Protein AF-A0ABC8IR74-F1 (afdb_monomer_lite)

Radius of gyration: 26.04 Å; chains: 1; bounding box: 62×30×76 Å

Organism: Eruca vesicaria subsp. sativa (NCBI:txid29727)

Secondary structure (DSSP, 8-state):
-PPPSS--------TT-S--PPPP------S-S-------GGGTT----------BTTBSS-TTSHHHHHHHHHHHHHHHHHHHHHHHHHTTTTTT-HHHHHHHHHHHHHHHHHHHHHHHHHHHHHHHS----SHHHHHHHHHHHHHHHHHHHH--HHHHHHHHTT-TTTHHHHHHHHHHHHHHHHHHHHHHHHHHHHHHHHHHHHHH-

Sequence (209 aa):
MDLAWPIKIKTFFVGNETEAKMSPKTFVLNNAGVYFIFCDPELSHTIIRGTTVWKNPHGYLPAKLPPLRVLYGFMSLGYYLLGLVWFRLVRKDIKATTKIHWNLRLVLILSVCEMTGYFFEYAILNSTGRRPMKLTWWDVRCTFINSIGSLLRSLDFSSLARNLDKLQIKMNMAKHQLYAMYVLSIVWIGFECDLLFGVLLAEAFEKAS

InterPro domains:
  IPR009637 Transmembrane protein GPR107/GPR108-like [PTHR21229] (34-140)
  IPR053937 GOST, seven transmembrane domain [PF06814] (67-140)

Structure (mmCIF, N/CA/C/O backbone):
data_AF-A0ABC8IR74-F1
#
_entry.id   AF-A0ABC8IR74-F1
#
loop_
_atom_site.group_PDB
_atom_site.id
_atom_site.type_symbol
_atom_site.label_atom_id
_atom_site.label_alt_id
_atom_site.label_comp_id
_atom_site.label_asym_id
_atom_site.label_entity_id
_atom_site.label_seq_id
_atom_site.pdbx_PDB_ins_code
_atom_site.Cartn_x
_atom_site.Cartn_y
_atom_site.Cartn_z
_atom_site.occupancy
_atom_site.B_iso_or_equiv
_atom_site.auth_seq_id
_atom_site.auth_comp_id
_atom_site.auth_asym_id
_atom_site.auth_atom_id
_atom_site.pdbx_PDB_model_num
ATOM 1 N N . MET A 1 1 ? 7.693 -18.132 -32.067 1.00 43.28 1 MET A N 1
ATOM 2 C CA . MET A 1 1 ? 9.085 -17.843 -32.466 1.00 43.28 1 MET A CA 1
ATOM 3 C C . MET A 1 1 ? 9.848 -17.549 -31.196 1.00 43.28 1 MET A C 1
ATOM 5 O O . MET A 1 1 ? 9.555 -16.547 -30.554 1.00 43.28 1 MET A O 1
ATOM 9 N N . ASP A 1 2 ? 10.735 -18.452 -30.798 1.00 59.06 2 ASP A N 1
ATOM 10 C CA . ASP A 1 2 ? 11.521 -18.301 -29.576 1.00 59.06 2 ASP A CA 1
ATOM 11 C C . ASP A 1 2 ? 12.599 -17.233 -29.788 1.00 59.06 2 ASP A C 1
ATOM 13 O O . ASP A 1 2 ? 13.384 -17.310 -30.735 1.00 59.06 2 ASP A O 1
ATOM 17 N N . LEU A 1 3 ? 12.609 -16.195 -28.944 1.00 73.62 3 LEU A N 1
ATOM 18 C CA . LEU A 1 3 ? 13.686 -15.205 -28.951 1.00 73.62 3 LEU A CA 1
ATOM 19 C C . LEU A 1 3 ? 14.984 -15.878 -28.493 1.00 73.62 3 LEU A C 1
ATOM 21 O O . LEU A 1 3 ? 15.026 -16.489 -27.425 1.00 73.62 3 LEU A O 1
ATOM 25 N N . ALA A 1 4 ? 16.053 -15.726 -29.276 1.00 81.12 4 ALA A N 1
ATOM 26 C CA . ALA A 1 4 ? 17.383 -16.167 -28.879 1.00 81.12 4 ALA A CA 1
ATOM 27 C C . ALA A 1 4 ? 17.884 -15.315 -27.699 1.00 81.12 4 ALA A C 1
ATOM 29 O O . ALA A 1 4 ? 18.019 -14.093 -27.808 1.00 81.12 4 ALA A O 1
ATOM 30 N N . TRP A 1 5 ? 18.136 -15.967 -26.565 1.00 83.12 5 TRP A N 1
ATOM 31 C CA . TRP A 1 5 ? 18.653 -15.342 -25.348 1.00 83.12 5 TRP A CA 1
ATOM 32 C C . TRP A 1 5 ? 20.193 -15.266 -25.367 1.00 83.12 5 TRP A C 1
ATOM 34 O O . TRP A 1 5 ? 20.828 -16.186 -25.883 1.00 83.12 5 TRP A O 1
ATOM 44 N N . PRO A 1 6 ? 20.824 -14.228 -24.777 1.00 88.62 6 PRO A N 1
ATOM 45 C CA . PRO A 1 6 ? 20.221 -13.011 -24.234 1.00 88.62 6 PRO A CA 1
ATOM 46 C C . PRO A 1 6 ? 19.731 -12.069 -25.343 1.00 88.62 6 PRO A C 1
ATOM 48 O O . PRO A 1 6 ? 20.353 -11.944 -26.398 1.00 88.62 6 PRO A O 1
ATOM 51 N N . ILE A 1 7 ? 18.634 -11.361 -25.077 1.00 86.94 7 ILE A N 1
ATOM 52 C CA . ILE A 1 7 ? 18.071 -10.388 -26.016 1.00 86.94 7 ILE A CA 1
ATOM 53 C C . ILE A 1 7 ? 18.999 -9.171 -26.068 1.00 86.94 7 ILE A C 1
ATOM 55 O O . ILE A 1 7 ? 19.102 -8.415 -25.104 1.00 86.94 7 ILE A O 1
ATOM 59 N N . LYS A 1 8 ? 19.677 -8.974 -27.203 1.00 87.00 8 LYS A N 1
ATOM 60 C CA . LYS A 1 8 ? 20.609 -7.856 -27.398 1.00 87.00 8 LYS A CA 1
ATOM 61 C C . LYS A 1 8 ? 19.919 -6.696 -28.100 1.00 87.00 8 LYS A C 1
ATOM 63 O O . LYS A 1 8 ? 19.506 -6.803 -29.256 1.00 87.00 8 LYS A O 1
ATOM 68 N N . ILE A 1 9 ? 19.851 -5.561 -27.418 1.00 87.06 9 ILE A N 1
ATOM 69 C CA . ILE A 1 9 ? 19.375 -4.306 -27.990 1.00 87.06 9 ILE A CA 1
ATOM 70 C C . ILE A 1 9 ? 20.598 -3.517 -28.448 1.00 87.06 9 ILE A C 1
ATOM 72 O O . ILE A 1 9 ? 21.352 -3.005 -27.632 1.00 87.06 9 ILE A O 1
ATOM 76 N N . LYS A 1 10 ? 20.801 -3.439 -29.765 1.00 86.25 10 LYS A N 1
ATOM 77 C CA . LYS A 1 10 ? 21.904 -2.679 -30.360 1.00 86.25 10 LYS A CA 1
ATOM 78 C C . LYS A 1 10 ? 21.420 -1.305 -30.813 1.00 86.25 10 LYS A C 1
ATOM 80 O O . LYS A 1 10 ? 20.363 -1.205 -31.442 1.00 86.25 10 LYS A O 1
ATOM 85 N N . THR A 1 11 ? 22.216 -0.287 -30.514 1.00 86.06 11 THR A N 1
ATOM 86 C CA . THR A 1 11 ? 22.117 1.069 -31.055 1.00 86.06 11 THR A CA 1
ATOM 87 C C . THR A 1 11 ? 23.509 1.477 -31.521 1.00 86.06 11 THR A C 1
ATOM 89 O O . THR A 1 11 ? 24.496 1.073 -30.910 1.00 86.06 11 THR A O 1
ATOM 92 N N . PHE A 1 12 ? 23.591 2.221 -32.616 1.00 84.69 12 PHE A N 1
ATOM 93 C CA . PHE A 1 12 ? 24.859 2.631 -33.211 1.00 84.69 12 PHE A CA 1
ATOM 94 C C . PHE A 1 12 ? 24.903 4.152 -33.291 1.00 84.69 12 PHE A C 1
ATOM 96 O O . PHE A 1 12 ? 23.887 4.784 -33.582 1.00 84.69 12 PHE A O 1
ATOM 103 N N . PHE A 1 13 ? 26.076 4.720 -33.034 1.00 84.94 13 PHE A N 1
ATOM 104 C CA . PHE A 1 13 ? 26.347 6.130 -33.285 1.00 84.94 13 PHE A CA 1
ATOM 105 C C . PHE A 1 13 ? 26.553 6.336 -34.786 1.00 84.94 13 PHE A C 1
ATOM 107 O O . PHE A 1 13 ? 27.158 5.496 -35.457 1.00 84.94 13 PHE A O 1
ATOM 114 N N . VAL A 1 14 ? 26.010 7.425 -35.324 1.00 85.12 14 VAL A N 1
ATOM 115 C CA . VAL A 1 14 ? 26.102 7.736 -36.752 1.00 85.12 14 VAL A CA 1
ATOM 116 C C . VAL A 1 14 ? 27.234 8.740 -36.958 1.00 85.12 14 VAL A C 1
ATOM 118 O O . VAL A 1 14 ? 27.155 9.882 -36.517 1.00 85.12 14 VAL A O 1
ATOM 121 N N . GLY A 1 15 ? 28.309 8.318 -37.628 1.00 83.94 15 GLY A N 1
ATOM 122 C CA . GLY A 1 15 ? 29.453 9.185 -37.928 1.00 83.94 15 GLY A CA 1
ATOM 123 C C . GLY A 1 15 ? 30.134 9.732 -36.668 1.00 83.94 15 GLY A C 1
ATOM 124 O O . GLY A 1 15 ? 30.569 8.958 -35.820 1.00 83.94 15 GLY A O 1
ATOM 125 N N . ASN A 1 16 ? 30.215 11.063 -36.561 1.00 83.56 16 ASN A N 1
ATOM 126 C CA . ASN A 1 16 ? 30.808 11.780 -35.423 1.00 83.56 16 ASN A CA 1
ATOM 127 C C . ASN A 1 16 ? 29.759 12.288 -34.413 1.00 83.56 16 ASN A C 1
ATOM 129 O O . ASN A 1 16 ? 30.073 13.133 -33.575 1.00 83.56 16 ASN A O 1
ATOM 133 N N . GLU A 1 17 ? 28.507 11.833 -34.501 1.00 83.81 17 GLU A N 1
ATOM 134 C CA . GLU A 1 17 ? 27.476 12.235 -33.545 1.00 83.81 17 GLU A CA 1
ATOM 135 C C . GLU A 1 17 ? 27.740 11.621 -32.164 1.00 83.81 17 GLU A C 1
ATOM 137 O O . GLU A 1 17 ? 27.956 10.417 -32.018 1.00 83.81 17 GLU A O 1
ATOM 142 N N . THR A 1 18 ? 27.693 12.462 -31.132 1.00 82.44 18 THR A N 1
ATOM 143 C CA . THR A 1 18 ? 27.865 12.064 -29.726 1.00 82.44 18 THR A CA 1
ATOM 144 C C . THR A 1 18 ? 26.578 11.529 -29.096 1.00 82.44 18 THR A C 1
ATOM 146 O O . THR A 1 18 ? 26.600 11.020 -27.976 1.00 82.44 18 THR A O 1
ATOM 149 N N . GLU A 1 19 ? 25.453 11.622 -29.807 1.00 85.38 19 GLU A N 1
ATOM 150 C CA . GLU A 1 19 ? 24.140 11.172 -29.358 1.00 85.38 19 GLU A CA 1
ATOM 151 C C . GLU A 1 19 ? 23.564 10.148 -30.338 1.00 85.38 19 GLU A C 1
ATOM 153 O O . GLU A 1 19 ? 23.570 10.356 -31.547 1.00 85.38 19 GLU A O 1
ATOM 158 N N . ALA A 1 20 ? 23.013 9.051 -29.816 1.00 86.31 20 ALA A N 1
ATOM 159 C CA . ALA A 1 20 ? 22.292 8.058 -30.606 1.00 86.31 20 ALA A CA 1
ATOM 160 C C . ALA A 1 20 ? 20.879 7.881 -30.043 1.00 86.31 20 ALA A C 1
ATOM 162 O O . ALA A 1 20 ? 20.692 7.638 -28.849 1.00 86.31 20 ALA A O 1
ATOM 163 N N . LYS A 1 21 ? 19.864 7.987 -30.907 1.00 85.12 21 LYS A N 1
ATOM 164 C CA . LYS A 1 21 ? 18.461 7.799 -30.518 1.00 85.12 21 LYS A CA 1
ATOM 165 C C . LYS A 1 21 ? 18.034 6.359 -30.761 1.00 85.12 21 LYS A C 1
ATOM 167 O O . LYS A 1 21 ? 18.071 5.866 -31.884 1.00 85.12 21 LYS A O 1
ATOM 172 N N . MET A 1 22 ? 17.564 5.704 -29.706 1.00 86.75 22 MET A N 1
ATOM 173 C CA . MET A 1 22 ? 16.999 4.363 -29.785 1.00 86.75 22 MET A CA 1
ATOM 174 C C . MET A 1 22 ? 15.480 4.434 -29.990 1.00 86.75 22 MET A C 1
ATOM 176 O O . MET A 1 22 ? 14.778 5.126 -29.253 1.00 86.75 22 MET A O 1
ATOM 180 N N . SER A 1 23 ? 14.956 3.683 -30.962 1.00 84.62 23 SER A N 1
ATOM 181 C CA . SER A 1 23 ? 13.509 3.523 -31.125 1.00 84.62 23 SER A CA 1
ATOM 182 C C . SER A 1 23 ? 12.915 2.635 -30.019 1.00 84.62 23 SER A C 1
ATOM 184 O O . SER A 1 23 ? 13.558 1.663 -29.603 1.00 84.62 23 SER A O 1
ATOM 186 N N . PRO A 1 24 ? 11.691 2.924 -29.532 1.00 86.12 24 PRO A N 1
ATOM 187 C CA . PRO A 1 24 ? 11.032 2.084 -28.537 1.00 86.12 24 PRO A CA 1
ATOM 188 C C . PRO A 1 24 ? 10.872 0.654 -29.060 1.00 86.12 24 PRO A C 1
ATOM 190 O O . PRO A 1 24 ? 10.277 0.436 -30.116 1.00 86.12 24 PRO A O 1
ATOM 193 N N . LYS A 1 25 ? 11.398 -0.327 -28.321 1.00 86.69 25 LYS A N 1
ATOM 194 C CA . LYS A 1 25 ? 11.230 -1.755 -28.616 1.00 86.69 25 LYS A CA 1
ATOM 195 C C . LYS A 1 25 ? 10.459 -2.421 -27.489 1.00 86.69 25 LYS A C 1
ATOM 197 O O . LYS A 1 25 ? 10.748 -2.193 -26.316 1.00 86.69 25 LYS A O 1
ATOM 202 N N . THR A 1 26 ? 9.498 -3.259 -27.853 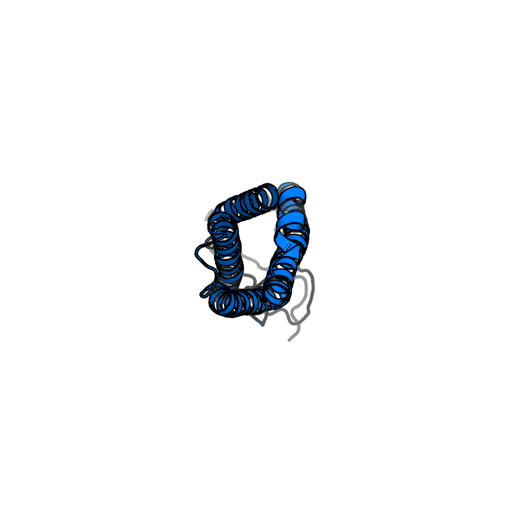1.00 86.75 26 THR A N 1
ATOM 203 C CA . THR A 1 26 ? 8.693 -4.033 -26.908 1.00 86.75 26 THR A CA 1
ATOM 204 C C . THR A 1 26 ? 8.981 -5.510 -27.106 1.00 86.75 26 THR A C 1
ATOM 206 O O . THR A 1 26 ? 8.946 -6.009 -28.228 1.00 86.75 26 THR A O 1
ATOM 209 N N . PHE A 1 27 ? 9.254 -6.204 -26.005 1.00 86.19 27 PHE A N 1
ATOM 210 C CA . PHE A 1 27 ? 9.493 -7.641 -25.985 1.00 86.19 27 PHE A CA 1
ATOM 211 C C . PHE A 1 27 ? 8.456 -8.292 -25.077 1.00 86.19 27 PHE A C 1
ATOM 213 O O . PHE A 1 27 ? 8.235 -7.829 -23.958 1.00 86.19 27 PHE A O 1
ATOM 220 N N . VAL A 1 28 ? 7.813 -9.352 -25.562 1.00 86.38 28 VAL A N 1
ATOM 221 C CA . VAL A 1 28 ? 6.891 -10.161 -24.760 1.00 86.38 28 VAL A CA 1
ATOM 222 C C . VAL A 1 28 ? 7.662 -11.371 -24.259 1.00 86.38 28 VAL A C 1
ATOM 224 O O . VAL A 1 28 ? 8.214 -12.138 -25.047 1.00 86.38 28 VAL A O 1
ATOM 227 N N . LEU A 1 29 ? 7.734 -11.505 -22.940 1.00 86.06 29 LEU A N 1
ATOM 228 C CA . LEU A 1 29 ? 8.388 -12.623 -22.274 1.00 86.06 29 LEU A CA 1
ATOM 229 C C . LEU A 1 29 ? 7.332 -13.684 -21.970 1.00 86.06 29 LEU A C 1
ATOM 231 O O . LEU A 1 29 ? 6.392 -13.423 -21.224 1.00 86.06 29 LEU A O 1
ATOM 235 N N . ASN A 1 30 ? 7.482 -14.868 -22.563 1.00 84.25 30 ASN A N 1
ATOM 236 C CA . ASN A 1 30 ? 6.521 -15.963 -22.388 1.00 84.25 30 ASN A CA 1
ATOM 237 C C . ASN A 1 30 ? 6.760 -16.766 -21.103 1.00 84.25 30 ASN A C 1
ATOM 239 O O . ASN A 1 30 ? 5.847 -17.421 -20.610 1.00 84.25 30 ASN A O 1
ATOM 243 N N . ASN A 1 31 ? 7.978 -16.711 -20.560 1.00 84.19 31 ASN A N 1
ATOM 244 C CA . ASN A 1 31 ? 8.359 -17.469 -19.375 1.00 84.19 31 ASN A CA 1
ATOM 245 C C . ASN A 1 31 ? 8.285 -16.575 -18.131 1.00 84.19 31 ASN A C 1
ATOM 247 O O . ASN A 1 31 ? 8.631 -15.397 -18.175 1.00 84.19 31 ASN A O 1
ATOM 251 N N . ALA A 1 32 ? 7.832 -17.138 -17.012 1.00 82.38 32 ALA A N 1
ATOM 252 C CA . ALA A 1 32 ? 7.892 -16.464 -15.721 1.00 82.38 32 ALA A CA 1
ATOM 253 C C . ALA A 1 32 ? 9.301 -16.619 -15.132 1.00 82.38 32 ALA A C 1
ATOM 255 O O . ALA A 1 32 ? 9.848 -17.720 -15.109 1.00 82.38 32 ALA A O 1
ATOM 256 N N . GLY A 1 33 ? 9.888 -15.529 -14.643 1.00 83.25 33 GLY A N 1
ATOM 257 C CA . GLY A 1 33 ? 11.231 -15.560 -14.080 1.00 83.25 33 GLY A CA 1
ATOM 258 C C . GLY A 1 33 ? 11.718 -14.196 -13.617 1.00 83.25 33 GLY A C 1
ATOM 259 O O . GLY A 1 33 ? 11.028 -13.184 -13.752 1.00 83.25 33 GLY A O 1
ATOM 260 N N . VAL A 1 34 ? 12.924 -14.191 -13.056 1.00 82.44 34 VAL A N 1
ATOM 261 C CA . VAL A 1 34 ? 13.659 -12.966 -12.743 1.00 82.44 34 VAL A CA 1
ATOM 262 C C . VAL A 1 34 ? 14.525 -12.627 -13.947 1.00 82.44 34 VAL A C 1
ATOM 264 O O . VAL A 1 34 ? 15.297 -13.462 -14.416 1.00 82.44 34 VAL A O 1
ATOM 267 N N . TYR A 1 35 ? 14.385 -11.404 -14.446 1.00 84.69 35 TYR A N 1
ATOM 268 C CA . TYR A 1 35 ? 15.123 -10.912 -15.600 1.00 84.69 35 TYR A CA 1
ATOM 269 C C . TYR A 1 35 ? 16.022 -9.765 -15.173 1.00 84.69 35 TYR A C 1
ATOM 271 O O . TYR A 1 35 ? 15.571 -8.830 -14.514 1.00 84.69 35 TYR A O 1
ATOM 279 N N . PHE A 1 36 ? 17.285 -9.836 -15.577 1.00 85.12 36 PHE A N 1
ATOM 280 C CA . PHE A 1 36 ? 18.269 -8.796 -15.325 1.00 85.12 36 PHE A CA 1
ATOM 281 C C . PHE A 1 36 ? 18.557 -8.045 -16.621 1.00 85.12 36 PHE A C 1
ATOM 283 O O . PHE A 1 36 ? 18.713 -8.659 -17.678 1.00 85.12 36 PHE A O 1
ATOM 290 N N . ILE A 1 37 ? 18.635 -6.718 -16.530 1.00 85.12 37 ILE A N 1
ATOM 291 C CA . ILE A 1 37 ? 19.195 -5.879 -17.588 1.00 85.12 37 ILE A CA 1
ATOM 292 C C . ILE A 1 37 ? 20.603 -5.497 -17.169 1.00 85.12 37 ILE A C 1
ATOM 294 O O . ILE A 1 37 ? 20.810 -5.000 -16.066 1.00 85.12 37 ILE A O 1
ATOM 298 N N . PHE A 1 38 ? 21.548 -5.706 -18.073 1.00 86.06 38 PHE A N 1
ATOM 299 C CA . PHE A 1 38 ? 22.919 -5.252 -17.932 1.00 86.06 38 PHE A CA 1
ATOM 300 C C . PHE A 1 38 ? 23.293 -4.427 -19.162 1.00 86.06 38 PHE A C 1
ATOM 302 O O . PHE A 1 38 ? 22.913 -4.759 -20.288 1.00 86.06 38 PHE A O 1
ATOM 309 N N . CYS A 1 39 ? 24.009 -3.333 -18.928 1.00 84.69 39 CYS A N 1
ATOM 310 C CA . CYS A 1 39 ? 24.629 -2.546 -19.986 1.00 84.69 39 CYS A CA 1
ATOM 311 C C . CYS A 1 39 ? 26.009 -3.122 -20.304 1.00 84.69 39 CYS A C 1
ATOM 313 O O . CYS A 1 39 ? 26.626 -3.778 -19.464 1.00 84.69 39 CYS A O 1
ATOM 315 N N . ASP A 1 40 ? 26.483 -2.880 -21.521 1.00 87.00 40 ASP A N 1
ATOM 316 C CA . ASP A 1 40 ? 27.818 -3.299 -21.934 1.00 87.00 40 ASP A CA 1
ATOM 317 C C . ASP A 1 40 ? 28.886 -2.577 -21.083 1.00 87.00 40 ASP A C 1
ATOM 319 O O . ASP A 1 40 ? 28.872 -1.340 -21.035 1.00 87.00 40 ASP A O 1
ATOM 323 N N . PRO A 1 41 ? 29.785 -3.301 -20.386 1.00 85.31 41 PRO A N 1
ATOM 324 C CA . PRO A 1 41 ? 30.804 -2.687 -19.535 1.00 85.31 41 PRO A CA 1
ATOM 325 C C . PRO A 1 41 ? 31.784 -1.799 -20.314 1.00 85.31 41 PRO A C 1
ATOM 327 O O . PRO A 1 41 ? 32.306 -0.833 -19.750 1.00 85.31 41 PRO A O 1
ATOM 330 N N . GLU A 1 42 ? 32.000 -2.069 -21.605 1.00 84.38 42 GLU A N 1
ATOM 331 C CA . GLU A 1 42 ? 32.865 -1.247 -22.462 1.00 84.38 42 GLU A CA 1
ATOM 332 C C . GLU A 1 42 ? 32.301 0.172 -22.659 1.00 84.38 42 GLU A C 1
ATOM 334 O O . GLU A 1 42 ? 33.043 1.114 -22.927 1.00 84.38 42 GLU A O 1
ATOM 339 N N . LEU A 1 43 ? 30.992 0.351 -22.449 1.00 81.31 43 LEU A N 1
ATOM 340 C CA . LEU A 1 43 ? 30.287 1.628 -22.551 1.00 81.31 43 LEU A CA 1
ATOM 341 C C . LEU A 1 43 ? 30.008 2.273 -21.179 1.00 81.31 43 LEU A C 1
ATOM 343 O O . LEU A 1 43 ? 29.146 3.148 -21.071 1.00 81.31 43 LEU A O 1
ATOM 347 N N . SER A 1 44 ? 30.746 1.893 -20.132 1.00 76.00 44 SER A N 1
ATOM 348 C CA . SER A 1 44 ? 30.562 2.375 -18.747 1.00 76.00 44 SER A CA 1
ATOM 349 C C . SER A 1 44 ? 30.607 3.902 -18.569 1.00 76.00 44 SER A C 1
ATOM 351 O O . SER A 1 44 ? 30.012 4.427 -17.630 1.00 76.00 44 SER A O 1
ATOM 353 N N . HIS A 1 45 ? 31.245 4.633 -19.486 1.00 81.94 45 HIS A N 1
ATOM 354 C CA . HIS A 1 45 ? 31.315 6.100 -19.471 1.00 81.94 45 HIS A CA 1
ATOM 355 C C . HIS A 1 45 ? 30.197 6.800 -20.266 1.00 81.94 45 HIS A C 1
ATOM 357 O O . HIS A 1 45 ? 30.209 8.023 -20.404 1.00 81.94 45 HIS A O 1
ATOM 363 N N . THR A 1 46 ? 29.229 6.054 -20.806 1.00 84.69 46 THR A N 1
ATOM 364 C CA . THR A 1 46 ? 28.129 6.615 -21.604 1.00 84.69 46 THR A CA 1
ATOM 365 C C . THR A 1 46 ? 26.881 6.874 -20.760 1.00 84.69 46 THR A C 1
ATOM 367 O O . THR A 1 46 ? 26.541 6.112 -19.856 1.00 84.69 46 THR A O 1
ATOM 370 N N . ILE A 1 47 ? 26.172 7.971 -21.051 1.00 84.81 47 ILE A N 1
ATOM 371 C CA . ILE A 1 47 ? 24.949 8.349 -20.332 1.00 84.81 47 ILE A CA 1
ATOM 372 C C . ILE A 1 47 ? 23.736 7.881 -21.133 1.00 84.81 47 ILE A C 1
ATOM 374 O O . ILE A 1 47 ? 23.449 8.404 -22.209 1.00 84.81 47 ILE A O 1
ATOM 378 N N . ILE A 1 48 ? 22.974 6.944 -20.574 1.00 85.00 48 ILE A N 1
ATOM 379 C CA . ILE A 1 48 ? 21.716 6.482 -21.164 1.00 85.00 48 ILE A CA 1
ATOM 380 C C . ILE A 1 48 ? 20.564 7.271 -20.538 1.00 85.00 48 ILE A C 1
ATOM 382 O O . ILE A 1 48 ? 20.313 7.179 -19.338 1.00 85.00 48 ILE A O 1
ATOM 386 N N . ARG A 1 49 ? 19.841 8.047 -21.353 1.00 85.75 49 ARG A N 1
ATOM 387 C CA . ARG A 1 49 ? 18.632 8.768 -20.927 1.00 85.75 49 ARG A CA 1
ATOM 388 C C . ARG A 1 49 ? 17.398 8.125 -21.541 1.00 85.75 49 ARG A C 1
ATOM 390 O O . ARG A 1 49 ? 17.258 8.074 -22.759 1.00 85.75 49 ARG A O 1
ATOM 397 N N . GLY A 1 50 ? 16.487 7.658 -20.697 1.00 86.12 50 GLY A N 1
ATOM 398 C CA . GLY A 1 50 ? 15.255 7.022 -21.144 1.00 86.12 50 GLY A CA 1
ATOM 399 C C . GLY A 1 50 ? 14.441 6.458 -19.990 1.00 86.12 50 GLY A C 1
ATOM 400 O O . GLY A 1 50 ? 14.806 6.596 -18.826 1.00 86.12 50 GLY A O 1
ATOM 401 N N . THR A 1 51 ? 13.325 5.819 -20.326 1.00 85.25 51 THR A N 1
ATOM 402 C CA . THR A 1 51 ? 12.488 5.100 -19.361 1.00 85.25 51 THR A CA 1
ATOM 403 C C . THR A 1 51 ? 12.276 3.679 -19.854 1.00 85.25 51 THR A C 1
ATOM 405 O O . THR A 1 51 ? 11.994 3.458 -21.032 1.00 85.25 51 THR A O 1
ATOM 408 N N . THR A 1 52 ? 12.437 2.707 -18.961 1.00 86.00 52 THR A N 1
ATOM 409 C CA . THR A 1 52 ? 12.087 1.311 -19.226 1.00 86.00 52 THR A CA 1
ATOM 410 C C . THR A 1 52 ? 10.763 1.013 -18.542 1.00 86.00 52 THR A C 1
ATOM 412 O O . THR A 1 52 ? 10.530 1.401 -17.397 1.00 86.00 52 THR A O 1
ATOM 415 N N . VAL A 1 53 ? 9.855 0.370 -19.271 1.00 86.50 53 VAL A N 1
ATOM 416 C CA . VAL A 1 53 ? 8.516 0.057 -18.774 1.00 86.50 53 VAL A CA 1
ATOM 417 C C . VAL A 1 53 ? 8.370 -1.448 -18.682 1.00 86.50 53 VAL A C 1
ATOM 419 O O . VAL A 1 53 ? 8.506 -2.158 -19.676 1.00 86.50 53 VAL A O 1
ATOM 422 N N . TRP A 1 54 ? 8.045 -1.914 -17.482 1.00 83.69 54 TRP A N 1
ATOM 423 C CA . TRP A 1 54 ? 7.862 -3.323 -17.172 1.00 83.69 54 TRP A CA 1
ATOM 424 C C . TRP A 1 54 ? 6.415 -3.568 -16.788 1.00 83.69 54 TRP A C 1
ATOM 426 O O . TRP A 1 54 ? 5.859 -2.867 -15.940 1.00 83.69 54 TRP A O 1
ATOM 436 N N . LYS A 1 55 ? 5.790 -4.553 -17.431 1.00 84.38 55 LYS A N 1
ATOM 437 C CA . LYS A 1 55 ? 4.379 -4.860 -17.226 1.00 84.38 55 LYS A CA 1
ATOM 438 C C . LYS A 1 55 ? 4.183 -6.366 -17.158 1.00 84.38 55 LYS A C 1
ATOM 440 O O . LYS A 1 55 ? 4.698 -7.100 -17.994 1.00 84.38 55 LYS A O 1
ATOM 445 N N . ASN A 1 56 ? 3.411 -6.805 -16.172 1.00 85.12 56 ASN A N 1
ATOM 446 C CA . ASN A 1 56 ? 2.933 -8.178 -16.085 1.00 85.12 56 ASN A CA 1
ATOM 447 C C . ASN A 1 56 ? 1.670 -8.327 -16.968 1.00 85.12 56 ASN A C 1
ATOM 449 O O . ASN A 1 56 ? 0.992 -7.321 -17.207 1.00 85.12 56 ASN A O 1
ATOM 453 N N . PRO A 1 57 ? 1.257 -9.531 -17.413 1.00 84.25 57 PRO A N 1
ATOM 454 C CA . PRO A 1 57 ? 0.043 -9.694 -18.225 1.00 84.25 57 PRO A CA 1
ATOM 455 C C . PRO A 1 57 ? -1.207 -9.055 -17.600 1.00 84.25 57 PRO A C 1
ATOM 457 O O . PRO A 1 57 ? -2.072 -8.538 -18.302 1.00 84.25 57 PRO A O 1
ATOM 460 N N . HIS A 1 58 ? -1.269 -9.015 -16.267 1.00 82.00 58 HIS A N 1
ATOM 461 C CA . HIS A 1 58 ? -2.393 -8.473 -15.500 1.00 82.00 58 HIS A CA 1
ATOM 462 C C . HIS A 1 58 ? -2.312 -6.965 -15.193 1.00 82.00 58 HIS A C 1
ATOM 464 O O . HIS A 1 58 ? -3.219 -6.424 -14.555 1.00 82.00 58 HIS A O 1
ATOM 470 N N . GLY A 1 59 ? -1.256 -6.274 -15.634 1.00 87.25 59 GLY A N 1
ATOM 471 C CA . GLY A 1 59 ? -1.086 -4.835 -15.435 1.00 87.25 59 GLY A CA 1
ATOM 472 C C . GLY A 1 59 ? 0.306 -4.432 -14.956 1.00 87.25 59 GLY A C 1
ATOM 473 O O . GLY A 1 59 ? 1.255 -5.213 -14.985 1.00 87.25 59 GLY A O 1
ATOM 474 N N . TYR A 1 60 ? 0.431 -3.177 -14.530 1.00 87.56 60 TYR A N 1
ATOM 475 C CA . TYR A 1 60 ? 1.697 -2.609 -14.050 1.00 87.56 60 TYR A CA 1
ATOM 476 C C . TYR A 1 60 ? 2.054 -3.035 -12.622 1.00 87.56 60 TYR A C 1
ATOM 478 O O . TYR A 1 60 ? 3.116 -2.677 -12.117 1.00 87.56 60 TYR A O 1
ATOM 486 N N . LEU A 1 61 ? 1.168 -3.770 -11.945 1.00 85.94 61 LEU A N 1
ATOM 487 C CA . LEU A 1 61 ? 1.378 -4.155 -10.560 1.00 85.94 61 LEU A CA 1
ATOM 488 C C . LEU A 1 61 ? 2.450 -5.263 -10.449 1.00 85.94 61 LEU A C 1
ATOM 490 O O . LEU A 1 61 ? 2.294 -6.321 -11.067 1.00 85.94 61 LEU A O 1
ATOM 494 N N . PRO A 1 62 ? 3.511 -5.059 -9.643 1.00 82.56 62 PRO A N 1
ATOM 495 C CA . PRO A 1 62 ? 4.514 -6.085 -9.350 1.00 82.56 62 PRO A CA 1
ATOM 496 C C . PRO A 1 62 ? 3.887 -7.372 -8.811 1.00 82.56 62 PRO A C 1
ATOM 498 O O . PRO A 1 62 ? 2.932 -7.297 -8.050 1.00 82.56 62 PRO A O 1
ATOM 501 N N . ALA A 1 63 ? 4.462 -8.540 -9.110 1.00 75.31 63 ALA A N 1
ATOM 502 C CA . ALA A 1 63 ? 3.858 -9.857 -8.847 1.00 75.31 63 ALA A CA 1
ATOM 503 C C . ALA A 1 63 ? 3.352 -10.104 -7.406 1.00 75.31 63 ALA A C 1
ATOM 505 O O . ALA A 1 63 ? 2.424 -10.884 -7.213 1.00 75.31 63 ALA A O 1
ATOM 506 N N . LYS A 1 64 ? 3.915 -9.426 -6.397 1.00 75.50 64 LYS A N 1
ATOM 507 C CA . LYS A 1 64 ? 3.534 -9.572 -4.978 1.00 75.50 64 LYS A CA 1
ATOM 508 C C . LYS A 1 64 ? 2.313 -8.738 -4.556 1.00 75.50 64 LYS A C 1
ATOM 510 O O . LYS A 1 64 ? 1.680 -9.038 -3.553 1.00 75.50 64 LYS A O 1
ATOM 515 N N . LEU A 1 65 ? 1.984 -7.685 -5.300 1.00 81.38 65 LEU A N 1
ATOM 516 C CA . LEU A 1 65 ? 0.984 -6.679 -4.920 1.00 81.38 65 LEU A CA 1
ATOM 517 C C . LEU A 1 65 ? -0.475 -6.957 -5.372 1.00 81.38 65 LEU A C 1
ATOM 519 O O . LEU A 1 65 ? -1.385 -6.448 -4.716 1.00 81.38 65 LEU A O 1
ATOM 523 N N . PRO A 1 66 ? -0.772 -7.756 -6.425 1.00 83.44 66 PRO A N 1
ATOM 524 C CA . PRO A 1 66 ? -2.140 -8.097 -6.817 1.00 83.44 66 PRO A CA 1
ATOM 525 C C . PRO A 1 66 ? -3.037 -8.667 -5.712 1.00 83.44 66 PRO A C 1
ATOM 527 O O . PRO A 1 66 ? -4.145 -8.142 -5.565 1.00 83.44 66 PRO A O 1
ATOM 530 N N . PRO A 1 67 ? -2.618 -9.681 -4.924 1.00 86.38 67 PRO A N 1
ATOM 531 C CA . PRO A 1 67 ? -3.474 -10.207 -3.858 1.00 86.38 67 PRO A CA 1
ATOM 532 C C . PRO A 1 67 ? -3.718 -9.160 -2.765 1.00 86.38 67 PRO A C 1
ATOM 534 O O . PRO A 1 67 ? -4.817 -9.060 -2.223 1.00 86.38 67 PRO A O 1
ATOM 537 N N . LEU A 1 68 ? -2.718 -8.318 -2.504 1.00 85.62 68 LEU A N 1
ATOM 538 C CA . LEU A 1 68 ? -2.770 -7.293 -1.474 1.00 85.62 68 LEU A CA 1
ATOM 539 C C . LEU A 1 68 ? -3.806 -6.200 -1.800 1.00 85.62 68 LEU A C 1
ATOM 541 O O . LEU A 1 68 ? -4.581 -5.805 -0.933 1.00 85.62 68 LEU A O 1
ATOM 545 N N . ARG A 1 69 ? -3.915 -5.776 -3.067 1.00 87.75 69 ARG A N 1
ATOM 546 C CA . ARG A 1 69 ? -4.969 -4.838 -3.509 1.00 87.75 69 ARG A CA 1
ATOM 547 C C . ARG A 1 69 ? -6.374 -5.349 -3.199 1.00 87.75 69 ARG A C 1
ATOM 549 O O . ARG A 1 69 ? -7.225 -4.577 -2.770 1.00 87.75 69 ARG A O 1
ATOM 556 N N . VAL A 1 70 ? -6.622 -6.633 -3.439 1.00 89.62 70 VAL A N 1
ATOM 557 C CA . VAL A 1 70 ? -7.934 -7.243 -3.191 1.00 89.62 70 VAL A CA 1
ATOM 558 C C . VAL A 1 70 ? -8.223 -7.303 -1.688 1.00 89.62 70 VAL A C 1
ATOM 560 O O . VAL A 1 70 ? -9.324 -6.949 -1.268 1.00 89.62 70 VAL A O 1
ATOM 563 N N . LEU A 1 71 ? -7.221 -7.664 -0.881 1.00 89.62 71 LEU A N 1
ATOM 564 C CA . LEU A 1 71 ? -7.318 -7.693 0.579 1.00 89.62 71 LEU A CA 1
ATOM 565 C C . LEU A 1 71 ? -7.718 -6.326 1.163 1.00 89.62 71 LEU A C 1
ATOM 567 O O . LEU A 1 71 ? -8.689 -6.250 1.916 1.00 89.62 71 LEU A O 1
ATOM 571 N N . TYR A 1 72 ? -7.036 -5.247 0.761 1.00 89.12 72 TYR A N 1
ATOM 572 C CA . TYR A 1 72 ? -7.357 -3.884 1.207 1.00 89.12 72 TYR A CA 1
ATOM 573 C C . TYR A 1 72 ? -8.794 -3.470 0.864 1.00 89.12 72 TYR A C 1
ATOM 575 O O . TYR A 1 72 ? -9.477 -2.855 1.685 1.00 89.12 72 TYR A O 1
ATOM 583 N N . GLY A 1 73 ? -9.281 -3.853 -0.320 1.00 91.38 73 GLY A N 1
ATOM 584 C CA . GLY A 1 73 ? -10.665 -3.604 -0.726 1.00 91.38 73 GLY A CA 1
ATOM 585 C C . GLY A 1 73 ? -11.682 -4.298 0.187 1.00 91.38 73 GLY A C 1
ATOM 586 O O . GLY A 1 73 ? -12.610 -3.655 0.682 1.00 91.38 73 GLY A O 1
ATOM 587 N N . PHE A 1 74 ? -11.485 -5.591 0.469 1.00 91.94 74 PHE A N 1
ATOM 588 C CA . PHE A 1 74 ? -12.365 -6.346 1.369 1.00 91.94 74 PHE A CA 1
ATOM 589 C C . PHE A 1 74 ? -12.338 -5.814 2.801 1.00 91.94 74 PHE A C 1
ATOM 591 O O . PHE A 1 74 ? -13.388 -5.670 3.428 1.00 91.94 74 PHE A O 1
ATOM 598 N N . MET A 1 75 ? -11.154 -5.489 3.315 1.00 88.88 75 MET A N 1
ATOM 599 C CA . MET A 1 75 ? -11.012 -4.940 4.657 1.00 88.88 75 MET A CA 1
ATOM 600 C C . MET A 1 75 ? -11.665 -3.565 4.797 1.00 88.88 75 MET A C 1
ATOM 602 O O . MET A 1 75 ? -12.356 -3.334 5.787 1.00 88.88 75 MET A O 1
ATOM 606 N N . SER A 1 76 ? -11.504 -2.672 3.812 1.00 92.88 76 SER A N 1
ATOM 607 C CA . SER A 1 76 ? -12.181 -1.367 3.812 1.00 92.88 76 SER A CA 1
ATOM 608 C C . SER A 1 76 ? -13.700 -1.529 3.924 1.00 92.88 76 SER A C 1
ATOM 610 O O . SER A 1 76 ? -14.336 -0.921 4.791 1.00 92.88 76 SER A O 1
ATOM 612 N N . LEU A 1 77 ? -14.276 -2.429 3.117 1.00 93.19 77 LEU A N 1
ATOM 613 C CA . LEU A 1 77 ? -15.702 -2.742 3.173 1.00 93.19 77 LEU A CA 1
ATOM 614 C C . LEU A 1 77 ? -16.102 -3.320 4.540 1.00 93.19 77 LEU A C 1
ATOM 616 O O . LEU A 1 77 ? -17.117 -2.915 5.107 1.00 93.19 77 LEU A O 1
ATOM 620 N N . GLY A 1 78 ? -15.288 -4.223 5.093 1.00 89.81 78 GLY A N 1
ATOM 621 C CA . GLY A 1 78 ? -15.489 -4.799 6.421 1.00 89.81 78 GLY A CA 1
ATOM 622 C C . GLY A 1 78 ? -15.542 -3.736 7.521 1.00 89.81 78 GLY A C 1
ATOM 623 O O . GLY A 1 78 ? -16.510 -3.694 8.281 1.00 89.81 78 GLY A O 1
ATOM 624 N N . TYR A 1 79 ? -14.560 -2.831 7.571 1.00 88.75 79 TYR A N 1
ATOM 625 C CA . TYR A 1 79 ? -14.545 -1.728 8.537 1.00 88.75 79 TYR A CA 1
ATOM 626 C C . TYR A 1 79 ? -15.720 -0.772 8.335 1.00 88.75 79 TYR A C 1
ATOM 628 O O . TYR A 1 79 ? -16.361 -0.375 9.308 1.00 88.75 79 TYR A O 1
ATOM 636 N N . TYR A 1 80 ? -16.068 -0.447 7.091 1.00 91.38 80 TYR A N 1
ATOM 637 C CA . TYR A 1 80 ? -17.228 0.390 6.800 1.00 91.38 80 TYR A CA 1
ATOM 638 C C . TYR A 1 80 ? -18.531 -0.223 7.348 1.00 91.38 80 TYR A C 1
ATOM 640 O O . TYR A 1 80 ? -19.281 0.445 8.067 1.00 91.38 80 TYR A O 1
ATOM 648 N N . LEU A 1 81 ? -18.776 -1.514 7.091 1.00 91.31 81 LEU A N 1
ATOM 649 C CA . LEU A 1 81 ? -19.951 -2.232 7.601 1.00 91.31 81 LEU A CA 1
ATOM 650 C C . LEU A 1 81 ? -19.949 -2.327 9.132 1.00 91.31 81 LEU A C 1
ATOM 652 O O . LEU A 1 81 ? -20.978 -2.071 9.764 1.00 91.31 81 LEU A O 1
ATOM 656 N N . LEU A 1 82 ? -18.794 -2.626 9.730 1.00 86.81 82 LEU A N 1
ATOM 657 C CA . LEU A 1 82 ? -18.603 -2.654 11.180 1.00 86.81 82 LEU A CA 1
ATOM 658 C C . LEU A 1 82 ? -18.962 -1.300 11.808 1.00 86.81 82 LEU A C 1
ATOM 660 O O . LEU A 1 82 ? -19.684 -1.235 12.804 1.00 86.81 82 LEU A O 1
ATOM 664 N N . GLY A 1 83 ? -18.544 -0.211 11.162 1.00 86.44 83 GLY A N 1
ATOM 665 C CA . GLY A 1 83 ? -18.901 1.153 11.523 1.00 86.44 83 GLY A CA 1
ATOM 666 C C . GLY A 1 83 ? -20.397 1.431 11.496 1.00 86.44 83 GLY A C 1
ATOM 667 O O . GLY A 1 83 ? -20.942 2.009 12.440 1.00 86.44 83 GLY A O 1
ATOM 668 N N . LEU A 1 84 ? -21.081 0.983 10.443 1.00 88.94 84 LEU A N 1
ATOM 669 C CA . LEU A 1 84 ? -22.528 1.131 10.310 1.00 88.94 84 LEU A CA 1
ATOM 670 C C . LEU A 1 84 ? -23.298 0.337 11.374 1.00 88.94 84 LEU A C 1
ATOM 672 O O . LEU A 1 84 ? -24.315 0.817 11.884 1.00 88.94 84 LEU A O 1
ATOM 676 N N . VAL A 1 85 ? -22.849 -0.876 11.704 1.00 84.94 85 VAL A N 1
ATOM 677 C CA . VAL A 1 85 ? -23.440 -1.690 12.777 1.00 84.94 85 VAL A CA 1
ATOM 678 C C . VAL A 1 85 ? -23.223 -1.005 14.123 1.00 84.94 85 VAL A C 1
ATOM 680 O O . VAL A 1 85 ? -24.184 -0.751 14.851 1.00 84.94 85 VAL A O 1
ATOM 683 N N . TRP A 1 86 ? -21.984 -0.614 14.417 1.00 80.75 86 TRP A N 1
ATOM 684 C CA . TRP A 1 86 ? -21.624 0.063 15.657 1.00 80.75 86 TRP A CA 1
ATOM 685 C C . TRP A 1 86 ? -22.412 1.364 15.868 1.00 80.75 86 TRP A C 1
ATOM 687 O O . TRP A 1 86 ? -22.971 1.591 16.945 1.00 80.75 86 TRP A O 1
ATOM 697 N N . PHE A 1 87 ? -22.546 2.193 14.829 1.00 81.69 87 PHE A N 1
ATOM 698 C CA . PHE A 1 87 ? -23.278 3.458 14.912 1.00 81.69 87 PHE A CA 1
ATOM 699 C C . PHE A 1 87 ? -24.767 3.257 15.228 1.00 81.69 87 PHE A C 1
ATOM 701 O O . PHE A 1 87 ? -25.356 4.027 15.992 1.00 81.69 87 PHE A O 1
ATOM 708 N N . ARG A 1 88 ? -25.383 2.194 14.691 1.00 82.38 88 ARG A N 1
ATOM 709 C CA . ARG A 1 88 ? -26.769 1.828 15.023 1.00 82.38 88 ARG A CA 1
ATOM 710 C C . ARG A 1 88 ? -26.913 1.387 16.478 1.00 82.38 88 ARG A C 1
ATOM 712 O O . ARG A 1 88 ? -27.907 1.743 17.108 1.00 82.38 88 ARG A O 1
ATOM 719 N N . LEU A 1 89 ? -25.934 0.653 17.007 1.00 76.75 89 LEU A N 1
ATOM 720 C CA . LEU A 1 89 ? -25.953 0.155 18.384 1.00 76.75 89 LEU A CA 1
ATOM 721 C C . LEU A 1 89 ? -25.766 1.283 19.410 1.00 76.75 89 LEU A C 1
ATOM 723 O O . LEU A 1 89 ? -26.489 1.331 20.400 1.00 76.75 89 LEU A O 1
ATOM 727 N N . VAL A 1 90 ? -24.858 2.226 19.149 1.00 71.62 90 VAL A N 1
ATOM 728 C CA . VAL A 1 90 ? -24.469 3.275 20.113 1.00 71.62 90 VAL A CA 1
ATOM 729 C C . VAL A 1 90 ? -25.390 4.503 20.092 1.00 71.62 90 VAL A C 1
ATOM 731 O O . VAL A 1 90 ? -25.394 5.293 21.036 1.00 71.62 90 VAL A O 1
ATOM 734 N N . ARG A 1 91 ? -26.243 4.660 19.069 1.00 70.06 91 ARG A N 1
ATOM 735 C CA . ARG A 1 91 ? -27.209 5.777 18.966 1.00 70.06 91 ARG A CA 1
ATOM 736 C C . ARG A 1 91 ? -28.092 5.959 20.206 1.00 70.06 91 ARG A C 1
ATOM 738 O O . ARG A 1 91 ? -28.503 7.082 20.480 1.00 70.06 91 ARG A O 1
ATOM 745 N N . LYS A 1 92 ? -28.388 4.879 20.937 1.00 65.38 92 LYS A N 1
ATOM 746 C CA . LYS A 1 92 ? -29.265 4.904 22.119 1.00 65.38 92 LYS A CA 1
ATOM 747 C C . LYS A 1 92 ? -28.550 5.348 23.405 1.00 65.38 92 LYS A C 1
ATOM 749 O O . LYS A 1 92 ? -29.205 5.928 24.262 1.00 65.38 92 LYS A O 1
ATOM 754 N N . ASP A 1 93 ? -27.225 5.195 23.482 1.00 62.41 93 ASP A N 1
ATOM 755 C CA . ASP A 1 93 ? -26.435 5.375 24.715 1.00 62.41 93 ASP A CA 1
ATOM 756 C C . ASP A 1 93 ? -25.412 6.535 24.629 1.00 62.41 93 ASP A C 1
ATOM 758 O O . ASP A 1 93 ? -24.544 6.695 25.485 1.00 62.41 93 ASP A O 1
ATOM 762 N N . ILE A 1 94 ? -25.537 7.403 23.613 1.00 62.12 94 ILE A N 1
ATOM 763 C CA . ILE A 1 94 ? -24.588 8.487 23.275 1.00 62.12 94 ILE A CA 1
ATOM 764 C C . ILE A 1 94 ? -24.284 9.464 24.428 1.00 62.12 94 ILE A C 1
ATOM 766 O O . ILE A 1 94 ? -23.237 10.112 24.416 1.00 62.12 94 ILE A O 1
ATOM 770 N N . LYS A 1 95 ? -25.190 9.593 25.406 1.00 60.28 95 LYS A N 1
ATOM 771 C CA . LYS A 1 95 ? -25.135 10.637 26.442 1.00 60.28 95 LYS A CA 1
ATOM 772 C C . LYS A 1 95 ? -24.210 10.311 27.621 1.00 60.28 95 LYS A C 1
ATOM 774 O O . LYS A 1 95 ? -23.763 11.241 28.280 1.00 60.28 95 LYS A O 1
ATOM 779 N N . ALA A 1 96 ? -23.907 9.038 27.888 1.00 54.91 96 ALA A N 1
ATOM 780 C CA . ALA A 1 96 ? -23.234 8.636 29.130 1.00 54.91 96 ALA A CA 1
ATOM 781 C C . ALA A 1 96 ? -21.714 8.404 29.002 1.00 54.91 96 ALA A C 1
ATOM 783 O O . ALA A 1 96 ? -21.025 8.318 30.015 1.00 54.91 96 ALA A O 1
ATOM 784 N N . THR A 1 97 ? -21.155 8.280 27.789 1.00 60.12 97 THR A N 1
ATOM 785 C CA . THR A 1 97 ? -19.734 7.892 27.616 1.00 60.12 97 THR A CA 1
ATOM 786 C C . THR A 1 97 ? -19.097 8.513 26.363 1.00 60.12 97 THR A C 1
ATOM 788 O O . THR A 1 97 ? -18.552 7.841 25.494 1.00 60.12 97 THR A O 1
ATOM 791 N N . THR A 1 98 ? -19.172 9.836 26.230 1.00 66.69 98 THR A N 1
ATOM 792 C CA . THR A 1 98 ? -18.823 10.566 24.993 1.00 66.69 98 THR A CA 1
ATOM 793 C C . THR A 1 98 ? -17.360 10.432 24.548 1.00 66.69 98 THR A C 1
ATOM 795 O O . THR A 1 98 ? -17.102 10.325 23.348 1.00 66.69 98 THR A O 1
ATOM 798 N N . LYS A 1 99 ? -16.393 10.391 25.477 1.00 72.38 99 LYS A N 1
ATOM 799 C CA . LYS A 1 99 ? -14.958 10.427 25.127 1.00 72.38 99 LYS A CA 1
ATOM 800 C C . LYS A 1 99 ? -14.451 9.144 24.456 1.00 72.38 99 LYS A C 1
ATOM 802 O O . LYS A 1 99 ? -13.761 9.225 23.442 1.00 72.38 99 LYS A O 1
ATOM 807 N N . ILE A 1 100 ? -14.840 7.966 24.951 1.00 73.94 100 ILE A N 1
ATOM 808 C CA . ILE A 1 100 ? -14.433 6.684 24.348 1.00 73.94 100 ILE A CA 1
ATOM 809 C C . ILE A 1 100 ? -15.066 6.481 22.967 1.00 73.94 100 ILE A C 1
ATOM 811 O O . ILE A 1 100 ? -14.412 6.013 22.037 1.00 73.94 100 ILE A O 1
ATOM 815 N N . HIS A 1 101 ? -16.323 6.907 22.799 1.00 76.50 101 HIS A N 1
ATOM 816 C CA . HIS A 1 101 ? -17.014 6.844 21.515 1.00 76.50 101 HIS A CA 1
ATOM 817 C C . HIS A 1 101 ? -16.378 7.766 20.472 1.00 76.50 101 HIS A C 1
ATOM 819 O O . HIS A 1 101 ? -16.370 7.420 19.294 1.00 76.50 101 HIS A O 1
ATOM 825 N N . TRP A 1 102 ? -15.833 8.913 20.885 1.00 79.31 102 TRP A N 1
ATOM 826 C CA . TRP A 1 102 ? -15.106 9.808 19.988 1.00 79.31 102 TRP A CA 1
ATOM 827 C C . TRP A 1 102 ? -13.788 9.196 19.506 1.00 79.31 102 TRP A C 1
ATOM 829 O O . TRP A 1 102 ? -13.556 9.119 18.301 1.00 79.31 102 TRP A O 1
ATOM 839 N N . ASN A 1 103 ? -12.977 8.674 20.434 1.00 80.00 103 ASN A N 1
ATOM 840 C CA . ASN A 1 103 ? -11.722 7.995 20.101 1.00 80.00 103 ASN A CA 1
ATOM 841 C C . ASN A 1 103 ? -11.955 6.807 19.156 1.00 80.00 103 ASN A C 1
ATOM 843 O O . ASN A 1 103 ? -11.251 6.655 18.162 1.00 80.00 103 ASN A O 1
ATOM 847 N N . LEU A 1 104 ? -12.984 5.996 19.416 1.00 79.25 104 LEU A N 1
ATOM 848 C CA . LEU A 1 104 ? -13.296 4.842 18.577 1.00 79.25 104 LEU A CA 1
ATOM 849 C C . LEU A 1 104 ? -13.765 5.234 17.168 1.00 79.25 104 LEU A C 1
ATOM 851 O O . LEU A 1 104 ? -13.387 4.583 16.196 1.00 79.25 104 LEU A O 1
ATOM 855 N N . ARG A 1 105 ? -14.555 6.310 17.038 1.00 82.56 105 ARG A N 1
ATO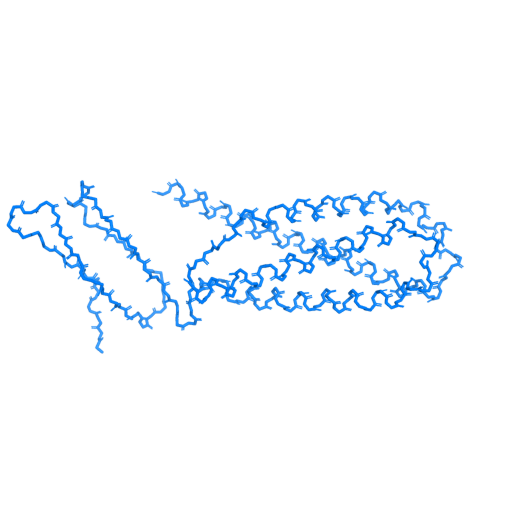M 856 C CA . ARG A 1 105 ? -14.942 6.851 15.723 1.00 82.56 105 ARG A CA 1
ATOM 857 C C . ARG A 1 105 ? -13.724 7.291 14.927 1.00 82.56 105 ARG A C 1
ATOM 859 O O . ARG A 1 105 ? -13.655 6.983 13.745 1.00 82.56 105 ARG A O 1
ATOM 866 N N . LEU A 1 106 ? -12.778 7.976 15.569 1.00 84.75 106 LEU A N 1
ATOM 867 C CA . LEU A 1 106 ? -11.542 8.398 14.914 1.00 84.75 106 LEU A CA 1
ATOM 868 C C . LEU A 1 106 ? -10.732 7.200 14.417 1.00 84.75 106 LEU A C 1
ATOM 870 O O . LEU A 1 106 ? -10.372 7.179 13.246 1.00 84.75 106 LEU A O 1
ATOM 874 N N . VAL A 1 107 ? -10.518 6.182 15.258 1.00 84.88 107 VAL A N 1
ATOM 875 C CA . VAL A 1 107 ? -9.802 4.953 14.864 1.00 84.88 107 VAL A CA 1
ATOM 876 C C . VAL A 1 107 ? -10.472 4.300 13.656 1.00 84.88 107 VAL A C 1
ATOM 878 O O . VAL A 1 107 ? -9.805 4.009 12.671 1.00 84.88 107 VAL A O 1
ATOM 881 N N . LEU A 1 108 ? -11.796 4.145 13.687 1.00 86.25 108 LEU A N 1
ATOM 882 C CA . LEU A 1 108 ? -12.546 3.541 12.591 1.00 86.25 108 LEU A CA 1
ATOM 883 C C . LEU A 1 108 ? -12.455 4.349 11.284 1.00 86.25 108 LEU A C 1
ATOM 885 O O . LEU A 1 108 ? -12.244 3.770 10.220 1.00 86.25 108 LEU A O 1
ATOM 889 N N . ILE A 1 109 ? -12.631 5.673 11.354 1.00 88.75 109 ILE A N 1
ATOM 890 C CA . ILE A 1 109 ? -12.553 6.555 10.180 1.00 88.75 109 ILE A CA 1
ATOM 891 C C . ILE A 1 109 ? -11.150 6.493 9.574 1.00 88.75 109 ILE A C 1
ATOM 893 O O . ILE A 1 109 ? -11.017 6.360 8.359 1.00 88.75 109 ILE A O 1
ATOM 897 N N . LEU A 1 110 ? -10.115 6.542 10.414 1.00 88.19 110 LEU A N 1
ATOM 898 C CA . LEU A 1 110 ? -8.726 6.444 9.979 1.00 88.19 110 LEU A CA 1
ATOM 899 C C . LEU A 1 110 ? -8.428 5.080 9.345 1.00 88.19 110 LEU A C 1
ATOM 901 O O . LEU A 1 110 ? -7.809 5.059 8.287 1.00 88.19 110 LEU A O 1
ATOM 905 N N . SER A 1 111 ? -8.937 3.972 9.900 1.00 87.31 111 SER A N 1
ATOM 906 C CA . SER A 1 111 ? -8.800 2.643 9.284 1.00 87.31 111 SER A CA 1
ATOM 907 C C . SER A 1 111 ? -9.441 2.585 7.900 1.00 87.31 111 SER A C 1
ATOM 909 O O . SER A 1 111 ? -8.803 2.150 6.949 1.00 87.31 111 SER A O 1
ATOM 911 N N . VAL A 1 112 ? -10.690 3.043 7.752 1.00 90.31 112 VAL A N 1
ATOM 912 C CA . VAL A 1 112 ? -11.363 3.044 6.440 1.00 90.31 112 VAL A CA 1
ATOM 913 C C . VAL A 1 112 ? -10.606 3.926 5.445 1.00 90.31 112 VAL A C 1
ATOM 915 O O . VAL A 1 112 ? -10.440 3.528 4.292 1.00 90.31 112 VAL A O 1
ATOM 918 N N . CYS A 1 113 ? -10.123 5.091 5.884 1.00 89.62 113 CYS A N 1
ATOM 919 C CA . CYS A 1 113 ? -9.337 6.004 5.057 1.00 89.62 113 CYS A CA 1
ATOM 920 C C . CYS A 1 113 ? -8.028 5.353 4.580 1.00 89.62 113 CYS A C 1
ATOM 922 O O . CYS A 1 113 ? -7.753 5.360 3.383 1.00 89.62 113 CYS A O 1
ATOM 924 N N . GLU A 1 114 ? -7.278 4.727 5.491 1.00 87.75 114 GLU A N 1
ATOM 925 C CA . GLU A 1 114 ? -6.023 4.025 5.199 1.00 87.75 114 GLU A CA 1
ATOM 926 C C . GLU A 1 114 ? -6.244 2.874 4.198 1.00 87.75 114 GLU A C 1
ATOM 928 O O . GLU A 1 114 ? -5.605 2.845 3.146 1.00 87.75 114 GLU A O 1
ATOM 933 N N . MET A 1 115 ? -7.213 1.977 4.443 1.00 88.38 115 MET A N 1
ATOM 934 C CA . MET A 1 115 ? -7.465 0.832 3.547 1.00 88.38 115 MET A CA 1
ATOM 935 C C . MET A 1 115 ? -7.938 1.254 2.160 1.00 88.38 115 MET A C 1
ATOM 937 O O . MET A 1 115 ? -7.504 0.713 1.143 1.00 88.38 115 MET A O 1
ATOM 941 N N . THR A 1 116 ? -8.859 2.216 2.118 1.00 91.44 116 THR A N 1
ATOM 942 C CA . THR A 1 116 ? -9.386 2.756 0.861 1.00 91.44 116 THR A CA 1
ATOM 943 C C . THR A 1 116 ? -8.278 3.447 0.077 1.00 91.44 116 THR A C 1
ATOM 945 O O . THR A 1 116 ? -8.179 3.303 -1.140 1.00 91.44 116 THR A O 1
ATOM 948 N N . GLY A 1 117 ? -7.405 4.135 0.799 1.00 88.88 117 GLY A N 1
ATOM 949 C CA . GLY A 1 117 ? -6.181 4.713 0.301 1.00 88.88 117 GLY A CA 1
ATOM 950 C C . GLY A 1 117 ? -5.272 3.762 -0.446 1.00 88.88 117 GLY A C 1
ATOM 951 O O . GLY A 1 117 ? -5.010 3.954 -1.635 1.00 88.88 117 GLY A 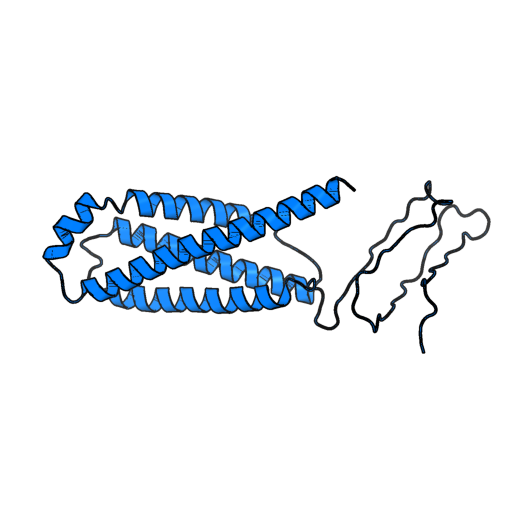O 1
ATOM 952 N N . TYR A 1 118 ? -4.844 2.704 0.242 1.00 86.56 118 TYR A N 1
ATOM 953 C CA . TYR A 1 118 ? -4.002 1.665 -0.344 1.00 86.56 118 TYR A CA 1
ATOM 954 C C . TYR A 1 118 ? -4.677 0.971 -1.528 1.00 86.56 118 TYR A C 1
ATOM 956 O O . TYR A 1 118 ? -4.035 0.717 -2.551 1.00 86.56 118 TYR A O 1
ATOM 964 N N . PHE A 1 119 ? -5.987 0.718 -1.437 1.00 90.69 119 PHE A N 1
ATOM 965 C CA . PHE A 1 119 ? -6.752 0.171 -2.554 1.00 90.69 119 PHE A CA 1
ATOM 966 C C . PHE A 1 119 ? -6.661 1.067 -3.799 1.00 90.69 119 PHE A C 1
ATOM 968 O O . PHE A 1 119 ? -6.333 0.575 -4.885 1.00 90.69 119 PHE A O 1
ATOM 975 N N . PHE A 1 120 ? -6.911 2.373 -3.653 1.00 89.25 120 PHE A N 1
ATOM 976 C CA . PHE A 1 120 ? -6.845 3.313 -4.772 1.00 89.25 120 PHE A CA 1
ATOM 977 C C . PHE A 1 120 ? -5.424 3.499 -5.296 1.00 89.25 120 PHE A C 1
ATOM 979 O O . PHE A 1 120 ? -5.240 3.525 -6.513 1.00 89.25 120 PHE A O 1
ATOM 986 N N . GLU A 1 121 ? -4.416 3.561 -4.426 1.00 87.38 121 GLU A N 1
ATOM 987 C CA . GLU A 1 121 ? -3.021 3.652 -4.856 1.00 87.38 121 GLU A CA 1
ATOM 988 C C . GLU A 1 121 ? -2.642 2.453 -5.731 1.00 87.38 121 GLU A C 1
ATOM 990 O O . GLU A 1 121 ? -2.096 2.629 -6.820 1.00 87.38 121 GLU A O 1
ATOM 995 N N . TYR A 1 122 ? -2.988 1.233 -5.318 1.00 87.25 122 TYR A N 1
ATOM 996 C CA . TYR A 1 122 ? -2.706 0.042 -6.117 1.00 87.25 122 TYR A CA 1
ATOM 997 C C . TYR A 1 122 ? -3.576 -0.069 -7.367 1.00 87.25 122 TYR A C 1
ATOM 999 O O . TYR A 1 122 ? -3.132 -0.628 -8.372 1.00 87.25 122 TYR A O 1
ATOM 1007 N N . ALA A 1 123 ? -4.803 0.450 -7.348 1.00 89.50 123 ALA A N 1
ATOM 1008 C CA . ALA A 1 123 ? -5.636 0.528 -8.543 1.00 89.50 123 ALA A CA 1
ATOM 1009 C C . ALA A 1 123 ? -5.021 1.477 -9.585 1.00 89.50 123 ALA A C 1
ATOM 1011 O O . ALA A 1 123 ? -4.870 1.089 -10.746 1.00 89.50 123 ALA A O 1
ATOM 1012 N N . ILE A 1 124 ? -4.599 2.670 -9.156 1.00 89.12 124 ILE A N 1
ATOM 1013 C CA . ILE A 1 124 ? -3.943 3.675 -10.002 1.00 89.12 124 ILE A CA 1
ATOM 1014 C C . ILE A 1 124 ? -2.585 3.168 -10.481 1.00 89.12 124 ILE A C 1
ATOM 1016 O O . ILE A 1 124 ? -2.265 3.299 -11.662 1.00 89.12 124 ILE A O 1
ATOM 1020 N N . LEU A 1 125 ? -1.800 2.534 -9.609 1.00 87.88 125 LEU A N 1
ATOM 1021 C CA . LEU A 1 125 ? -0.524 1.940 -9.991 1.00 87.88 125 LEU A CA 1
ATOM 1022 C C . LEU A 1 125 ? -0.726 0.854 -11.047 1.00 87.88 125 LEU A C 1
ATOM 1024 O O . LEU A 1 125 ? 0.020 0.818 -12.017 1.00 87.88 125 LEU A O 1
ATOM 1028 N N . ASN A 1 126 ? -1.749 0.006 -10.908 1.00 90.56 126 ASN A N 1
ATOM 1029 C CA . ASN A 1 126 ? -2.005 -1.062 -11.871 1.00 90.56 126 ASN A CA 1
ATOM 1030 C C . ASN A 1 126 ? -2.401 -0.550 -13.262 1.00 90.56 126 ASN A C 1
ATOM 1032 O O . ASN A 1 126 ? -2.141 -1.245 -14.244 1.00 90.56 126 ASN A O 1
ATOM 1036 N N . SER A 1 127 ? -3.054 0.613 -13.347 1.00 88.88 127 SER A N 1
ATOM 1037 C CA . SER A 1 127 ? -3.509 1.197 -14.613 1.00 88.88 127 SER A CA 1
ATOM 1038 C C . SER A 1 127 ? -2.477 2.133 -15.242 1.00 88.88 127 SER A C 1
ATOM 1040 O O . SER A 1 127 ? -2.277 2.081 -16.452 1.00 88.88 127 SER A O 1
ATOM 1042 N N . THR A 1 128 ? -1.803 2.956 -14.437 1.00 86.38 128 THR A N 1
ATOM 1043 C CA . THR A 1 128 ? -0.911 4.027 -14.916 1.00 86.38 128 THR A CA 1
ATOM 1044 C C . THR A 1 128 ? 0.578 3.706 -14.794 1.00 86.38 128 THR A C 1
ATOM 1046 O O . THR A 1 128 ? 1.394 4.384 -15.415 1.00 86.38 128 THR A O 1
ATOM 1049 N N . GLY A 1 129 ? 0.958 2.720 -13.975 1.00 84.69 129 GLY A N 1
ATOM 1050 C CA . GLY A 1 129 ? 2.359 2.422 -13.666 1.00 84.69 129 GLY A CA 1
ATOM 1051 C C . GLY A 1 129 ? 3.059 3.484 -12.812 1.00 84.69 129 GLY A C 1
ATOM 1052 O O . GLY A 1 129 ? 4.269 3.406 -12.618 1.00 84.69 129 GLY A O 1
ATOM 1053 N N . ARG A 1 130 ? 2.325 4.473 -12.286 1.00 81.75 130 ARG A N 1
ATOM 1054 C CA . ARG A 1 130 ? 2.866 5.539 -11.433 1.00 81.75 130 ARG A CA 1
ATOM 1055 C C . ARG A 1 130 ? 2.391 5.363 -9.996 1.00 81.75 130 ARG A C 1
ATOM 1057 O O . ARG A 1 130 ? 1.241 4.999 -9.764 1.00 81.75 130 ARG A O 1
ATOM 1064 N N . ARG A 1 131 ? 3.269 5.657 -9.031 1.00 75.25 131 ARG A N 1
ATOM 1065 C CA . ARG A 1 131 ? 2.912 5.768 -7.609 1.00 75.25 131 ARG A CA 1
ATOM 1066 C C . ARG A 1 131 ? 2.764 7.242 -7.233 1.00 75.25 131 ARG A C 1
ATOM 1068 O O . ARG A 1 131 ? 3.781 7.899 -7.032 1.00 75.25 131 ARG A O 1
ATOM 1075 N N . PRO A 1 132 ? 1.536 7.784 -7.176 1.00 64.31 132 PRO A N 1
ATOM 1076 C CA . PRO A 1 132 ? 1.336 9.217 -6.982 1.00 64.31 132 PRO A CA 1
ATOM 1077 C C . PRO A 1 132 ? 1.572 9.699 -5.541 1.00 64.31 132 PRO A C 1
ATOM 1079 O O . PRO A 1 132 ? 1.833 10.882 -5.360 1.00 64.31 132 PRO A O 1
ATOM 1082 N N . MET A 1 133 ? 1.492 8.834 -4.517 1.00 61.38 133 MET A N 1
ATOM 1083 C CA . MET A 1 133 ? 1.397 9.284 -3.118 1.00 61.38 133 MET A CA 1
ATOM 1084 C C . MET A 1 133 ? 2.059 8.316 -2.122 1.00 61.38 133 MET A C 1
ATOM 1086 O O . MET A 1 133 ? 1.384 7.564 -1.437 1.00 61.38 133 MET A O 1
ATOM 1090 N N . LYS A 1 134 ? 3.395 8.354 -1.992 1.00 59.94 134 LYS A N 1
ATOM 1091 C CA . LYS A 1 134 ? 4.087 7.682 -0.867 1.00 59.94 134 LYS A CA 1
ATOM 1092 C C . LYS A 1 134 ? 4.023 8.500 0.438 1.00 59.94 134 LYS A C 1
ATOM 1094 O O . LYS A 1 134 ? 3.959 7.922 1.514 1.00 59.94 134 LYS A O 1
ATOM 1099 N N . LEU A 1 135 ? 4.034 9.836 0.355 1.00 53.31 135 LEU A N 1
ATOM 1100 C CA . LEU A 1 135 ? 4.198 10.708 1.531 1.00 53.31 135 LEU A CA 1
ATOM 1101 C C . LEU A 1 135 ? 2.907 10.884 2.354 1.00 53.31 135 LEU A C 1
ATOM 1103 O O . LEU A 1 135 ? 2.968 11.005 3.569 1.00 53.31 135 LEU A O 1
ATOM 1107 N N . THR A 1 136 ? 1.732 10.841 1.722 1.00 63.56 136 THR A N 1
ATOM 1108 C CA . THR A 1 136 ? 0.454 11.138 2.396 1.00 63.56 136 THR A CA 1
ATOM 1109 C C . THR A 1 136 ? -0.053 10.028 3.309 1.00 63.56 136 THR A C 1
ATOM 1111 O O . THR A 1 136 ? -0.804 10.302 4.241 1.00 63.56 136 THR A O 1
ATOM 1114 N N . TRP A 1 137 ? 0.346 8.776 3.077 1.00 71.00 137 TRP A N 1
ATOM 1115 C CA . TRP A 1 137 ? -0.084 7.661 3.927 1.00 71.00 137 TRP A CA 1
ATOM 1116 C C . TRP A 1 137 ? 0.641 7.630 5.268 1.00 71.00 137 TRP A C 1
ATOM 1118 O O . TRP A 1 137 ? 0.061 7.206 6.265 1.00 71.00 137 TRP A O 1
ATOM 1128 N N . TRP A 1 138 ? 1.867 8.155 5.325 1.00 69.81 138 TRP A N 1
ATOM 1129 C CA . TRP A 1 138 ? 2.634 8.236 6.565 1.00 69.81 138 TRP A CA 1
ATOM 1130 C C . TRP A 1 138 ? 1.954 9.115 7.625 1.00 69.81 138 TRP A C 1
ATOM 1132 O O . TRP A 1 138 ? 1.911 8.752 8.802 1.00 69.81 138 TRP A O 1
ATOM 1142 N N . ASP A 1 139 ? 1.343 10.227 7.213 1.00 76.69 139 ASP A N 1
ATOM 1143 C CA . ASP A 1 139 ? 0.628 11.129 8.124 1.00 76.69 139 ASP A CA 1
ATOM 1144 C C . ASP A 1 139 ? -0.652 10.487 8.677 1.00 76.69 139 ASP A C 1
ATOM 1146 O O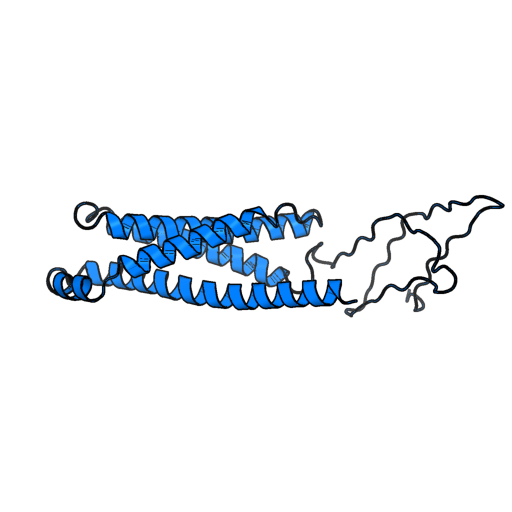 . ASP A 1 139 ? -0.935 10.554 9.881 1.00 76.69 139 ASP A O 1
ATOM 1150 N N . VAL A 1 140 ? -1.408 9.802 7.809 1.00 80.31 140 VAL A N 1
ATOM 1151 C CA . VAL A 1 140 ? -2.595 9.025 8.206 1.00 80.31 140 VAL A CA 1
ATOM 1152 C C . VAL A 1 140 ? -2.193 7.938 9.201 1.00 80.31 140 VAL A C 1
ATOM 1154 O O . VAL A 1 140 ? -2.860 7.760 10.224 1.00 80.31 140 VAL A O 1
ATOM 1157 N N . ARG A 1 141 ? -1.053 7.282 8.964 1.00 78.25 141 ARG A N 1
ATOM 1158 C CA . ARG A 1 141 ? -0.512 6.239 9.833 1.00 78.25 141 ARG A CA 1
ATOM 1159 C C . ARG A 1 141 ? -0.114 6.759 11.210 1.00 78.25 141 ARG A C 1
ATOM 1161 O O . ARG A 1 141 ? -0.536 6.198 12.222 1.00 78.25 141 ARG A O 1
ATOM 1168 N N . CYS A 1 142 ? 0.658 7.842 11.269 1.00 80.69 142 CYS A N 1
ATOM 1169 C CA . CYS A 1 142 ? 1.047 8.467 12.534 1.00 80.69 142 CYS A CA 1
ATOM 1170 C C . CYS A 1 142 ? -0.191 8.876 13.346 1.00 80.69 142 CYS A C 1
ATOM 1172 O O . CYS A 1 142 ? -0.282 8.618 14.549 1.00 80.69 142 CYS A O 1
ATOM 1174 N N . THR A 1 143 ? -1.192 9.447 12.673 1.00 82.88 143 THR A N 1
ATOM 1175 C CA . THR A 1 143 ? -2.465 9.838 13.293 1.00 82.88 143 THR A CA 1
ATOM 1176 C C . THR A 1 143 ? -3.245 8.626 13.817 1.00 82.88 143 THR A C 1
ATOM 1178 O O . THR A 1 143 ? -3.818 8.682 14.911 1.00 82.88 143 THR A O 1
ATOM 1181 N N . PHE A 1 144 ? -3.239 7.511 13.083 1.00 82.62 144 PHE A N 1
ATOM 1182 C CA . PHE A 1 144 ? -3.866 6.255 13.494 1.00 82.62 144 PHE A CA 1
ATOM 1183 C C . PHE A 1 144 ? -3.222 5.667 14.758 1.00 82.62 144 PHE A C 1
ATOM 1185 O O . PHE A 1 144 ? -3.926 5.384 15.732 1.00 82.62 144 PHE A O 1
ATOM 1192 N N . ILE A 1 145 ? -1.888 5.580 14.797 1.00 82.38 145 ILE A N 1
ATOM 1193 C CA . ILE A 1 145 ? -1.127 5.089 15.960 1.00 82.38 145 ILE A CA 1
ATOM 1194 C C . ILE A 1 145 ? -1.405 5.957 17.196 1.00 82.38 145 ILE A C 1
ATOM 1196 O O . ILE A 1 145 ? -1.725 5.440 18.271 1.00 82.38 145 ILE A O 1
ATOM 1200 N N . ASN A 1 146 ? -1.371 7.282 17.036 1.00 84.50 146 ASN A N 1
ATOM 1201 C CA . ASN A 1 146 ? -1.679 8.223 18.115 1.00 84.50 146 ASN A CA 1
ATOM 1202 C C . ASN A 1 146 ? -3.117 8.058 18.639 1.00 84.50 146 ASN A C 1
ATOM 1204 O O . ASN A 1 146 ? -3.358 8.126 19.850 1.00 84.50 146 ASN A O 1
ATOM 1208 N N . SER A 1 147 ? -4.071 7.797 17.741 1.00 81.94 147 SER A N 1
ATOM 1209 C CA . SER A 1 147 ? -5.478 7.571 18.091 1.00 81.94 147 SER A CA 1
ATOM 1210 C C . SER A 1 147 ? -5.673 6.278 18.888 1.00 81.94 147 SER A C 1
ATOM 1212 O O . SER A 1 147 ? -6.415 6.276 19.873 1.00 81.94 147 SER A O 1
ATOM 1214 N N . ILE A 1 148 ? -4.955 5.206 18.541 1.00 80.12 148 ILE A N 1
ATOM 1215 C CA . ILE A 1 148 ? -4.957 3.952 19.309 1.00 80.12 148 ILE A CA 1
ATOM 1216 C C . ILE A 1 148 ? -4.330 4.156 20.690 1.00 80.12 148 ILE A C 1
ATOM 1218 O O . ILE A 1 148 ? -4.913 3.735 21.688 1.00 80.12 148 ILE A O 1
ATOM 1222 N N . GLY A 1 149 ? -3.211 4.878 20.789 1.00 80.94 149 GLY A N 1
ATOM 1223 C CA . GLY A 1 149 ? -2.607 5.226 22.080 1.00 80.94 149 GLY A CA 1
ATOM 1224 C C . GLY A 1 149 ? -3.529 6.069 22.975 1.00 80.94 149 GLY A C 1
ATOM 1225 O O . GLY A 1 149 ? -3.541 5.918 24.198 1.00 80.94 149 GLY A O 1
ATOM 1226 N N . SER A 1 150 ? -4.339 6.955 22.388 1.00 80.12 150 SER A N 1
ATOM 1227 C CA . SER A 1 150 ? -5.393 7.688 23.107 1.00 80.12 150 SER A CA 1
ATOM 1228 C C . SER A 1 150 ? -6.521 6.761 23.578 1.00 80.12 150 SER A C 1
ATOM 1230 O O . SER A 1 150 ? -6.964 6.860 24.725 1.00 80.12 150 SER A O 1
ATOM 1232 N N . LEU A 1 151 ? -6.955 5.823 22.727 1.00 76.00 151 LEU A N 1
ATOM 1233 C CA . LEU A 1 151 ? -7.970 4.828 23.072 1.00 76.00 151 LEU A CA 1
ATOM 1234 C C . LEU A 1 151 ? -7.504 3.942 24.238 1.00 76.00 151 LEU A C 1
ATOM 1236 O O . LEU A 1 151 ? -8.242 3.799 25.210 1.00 76.00 151 LEU A O 1
ATOM 1240 N N . LEU A 1 152 ? -6.266 3.446 24.185 1.00 74.88 152 LEU A N 1
ATOM 1241 C CA . LEU A 1 152 ? -5.625 2.660 25.243 1.00 74.88 152 LEU A CA 1
ATOM 1242 C C . LEU A 1 152 ? -5.601 3.395 26.584 1.00 74.88 152 LEU A C 1
ATOM 1244 O O . LEU A 1 152 ? -6.037 2.851 27.591 1.00 74.88 152 LEU A O 1
ATOM 1248 N N . ARG A 1 153 ? -5.166 4.661 26.591 1.00 75.25 153 ARG A N 1
ATOM 1249 C CA . ARG A 1 153 ? -5.154 5.493 27.807 1.00 75.25 153 ARG A CA 1
ATOM 1250 C C . ARG A 1 153 ? -6.555 5.767 28.355 1.00 75.25 153 ARG A C 1
ATOM 1252 O O . ARG A 1 153 ? -6.713 5.945 29.555 1.00 75.25 153 ARG A O 1
ATOM 1259 N N . SER A 1 154 ? -7.568 5.822 27.487 1.00 68.88 154 SER A N 1
ATOM 1260 C CA . SER A 1 154 ? -8.967 5.992 27.904 1.00 68.88 154 SER A CA 1
ATOM 1261 C C . SER A 1 154 ? -9.623 4.698 28.402 1.00 68.88 154 SER A C 1
ATOM 1263 O O . SER A 1 154 ? -10.606 4.758 29.139 1.00 68.88 154 SER A O 1
ATOM 1265 N N . LEU A 1 155 ? -9.076 3.540 28.023 1.00 67.50 155 LEU A N 1
ATOM 1266 C CA . LEU A 1 155 ? -9.447 2.211 28.501 1.00 67.50 155 LEU A CA 1
ATOM 1267 C C . LEU A 1 155 ? -8.679 1.885 29.792 1.00 67.50 155 LEU A C 1
ATOM 1269 O O . LEU A 1 155 ? -7.962 0.892 29.870 1.00 67.50 155 LEU A O 1
ATOM 1273 N N . ASP A 1 156 ? -8.818 2.717 30.823 1.00 62.81 156 ASP A N 1
ATOM 1274 C CA . ASP A 1 156 ? -8.339 2.346 32.153 1.00 62.81 156 ASP A CA 1
ATOM 1275 C C . ASP A 1 156 ? -9.192 1.164 32.661 1.00 62.81 156 ASP A C 1
ATOM 1277 O O . ASP A 1 156 ? -10.372 1.318 33.006 1.00 62.81 156 ASP A O 1
ATOM 1281 N N . PHE A 1 157 ? -8.611 -0.043 32.644 1.00 55.06 157 PHE A N 1
ATOM 1282 C CA . PHE A 1 157 ? -9.262 -1.311 33.012 1.00 55.06 157 PHE A CA 1
ATOM 1283 C C . PHE A 1 157 ? -9.959 -1.229 34.386 1.00 55.06 157 PHE A C 1
ATOM 1285 O O . PHE A 1 157 ? -10.997 -1.860 34.603 1.00 55.06 157 PHE A O 1
ATOM 1292 N N . SER A 1 158 ? -9.436 -0.384 35.284 1.00 53.97 158 SER A N 1
ATOM 1293 C CA . SER A 1 158 ? -9.935 -0.166 36.647 1.00 53.97 158 SER A CA 1
ATOM 1294 C C . SER A 1 158 ? -11.276 0.593 36.728 1.00 53.97 158 SER A C 1
ATOM 1296 O O . SER A 1 158 ? -12.016 0.471 37.714 1.00 53.97 158 SER A O 1
ATOM 1298 N N . SER A 1 159 ? -11.614 1.379 35.702 1.00 51.91 159 SER A N 1
ATOM 1299 C CA . SER A 1 159 ? -12.867 2.144 35.591 1.00 51.91 159 SER A CA 1
ATOM 1300 C C . SER A 1 159 ? -13.929 1.380 34.793 1.00 51.91 159 SER A C 1
ATOM 1302 O O . SER A 1 159 ? -15.126 1.441 35.096 1.00 51.91 159 SER A O 1
ATOM 1304 N N . LEU A 1 160 ? -13.488 0.587 33.811 1.00 50.47 160 LEU A N 1
ATOM 1305 C CA . LEU A 1 160 ? -14.355 -0.254 32.991 1.00 50.47 160 LEU A CA 1
ATOM 1306 C C . LEU A 1 160 ? -15.022 -1.351 33.842 1.00 50.47 160 LEU A C 1
ATOM 1308 O O . LEU A 1 160 ? -16.242 -1.497 33.796 1.00 50.47 160 LEU A O 1
ATOM 1312 N N . ALA A 1 161 ? -14.250 -2.056 34.679 1.00 53.47 161 ALA A N 1
ATOM 1313 C CA . ALA A 1 161 ? -14.739 -3.157 35.515 1.00 53.47 161 ALA A CA 1
ATOM 1314 C C . ALA A 1 161 ? -15.875 -2.741 36.475 1.00 53.47 161 ALA A C 1
ATOM 1316 O O . ALA A 1 161 ? -16.878 -3.439 36.579 1.00 53.47 161 ALA A O 1
ATOM 1317 N N . ARG A 1 162 ? -15.778 -1.559 37.102 1.00 53.75 162 ARG A N 1
ATOM 1318 C CA . ARG A 1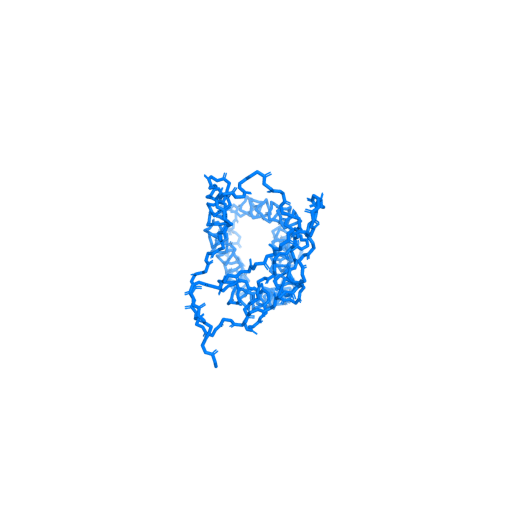 162 ? -16.793 -1.042 38.047 1.00 53.75 162 ARG A CA 1
ATOM 1319 C C . ARG A 1 162 ? -18.116 -0.636 37.397 1.00 53.75 162 ARG A C 1
ATOM 1321 O O . ARG A 1 162 ? -19.163 -0.715 38.032 1.00 53.75 162 ARG A O 1
ATOM 1328 N N . ASN A 1 163 ? -18.079 -0.187 36.145 1.00 48.06 163 ASN A N 1
ATOM 1329 C CA . ASN A 1 163 ? -19.276 0.222 35.404 1.00 48.06 163 ASN A CA 1
ATOM 1330 C C . ASN A 1 163 ? -19.917 -0.949 34.637 1.00 48.06 163 ASN A C 1
ATOM 1332 O O . ASN A 1 163 ? -21.082 -0.877 34.241 1.00 48.06 163 ASN A O 1
ATOM 1336 N N . LEU A 1 164 ? -19.165 -2.038 34.444 1.00 51.41 164 LEU A N 1
ATOM 1337 C CA . LEU A 1 164 ? -19.569 -3.208 33.674 1.00 51.41 164 LEU A CA 1
ATOM 1338 C C . LEU A 1 164 ? -20.695 -4.030 34.316 1.00 51.41 164 LEU A C 1
ATOM 1340 O O . LEU A 1 164 ? -21.510 -4.587 33.575 1.00 51.41 164 LEU A O 1
ATOM 1344 N N . ASP A 1 165 ? -20.751 -4.062 35.649 1.00 55.84 165 ASP A N 1
ATOM 1345 C CA . ASP A 1 165 ? -21.736 -4.829 36.424 1.00 55.84 165 ASP A CA 1
ATOM 1346 C C . ASP A 1 165 ? -23.166 -4.293 36.303 1.00 55.84 165 ASP A C 1
ATOM 1348 O O . ASP A 1 165 ? -24.126 -5.042 36.449 1.00 55.84 165 ASP A O 1
ATOM 1352 N N . LYS A 1 166 ? -23.344 -3.008 35.977 1.00 51.44 166 LYS A N 1
ATOM 1353 C CA . LYS A 1 166 ? -24.669 -2.365 36.021 1.00 51.44 166 LYS A CA 1
ATOM 1354 C C . LYS A 1 166 ? -25.494 -2.477 34.729 1.00 51.44 166 LYS A C 1
ATOM 1356 O O . LYS A 1 166 ? -26.665 -2.117 34.740 1.00 51.44 166 LYS A O 1
ATOM 1361 N N . LEU A 1 167 ? -24.926 -2.945 33.609 1.00 51.78 167 LEU A N 1
ATOM 1362 C CA . LEU A 1 167 ? -25.536 -2.816 32.264 1.00 51.78 167 LEU A CA 1
ATOM 1363 C C . LEU A 1 167 ? -25.375 -4.082 31.389 1.00 51.78 167 LEU A C 1
ATOM 1365 O O . LEU A 1 167 ? -25.072 -4.015 30.196 1.00 51.78 167 LEU A O 1
ATOM 1369 N N . GLN A 1 168 ? -25.548 -5.267 31.979 1.00 55.12 168 GLN A N 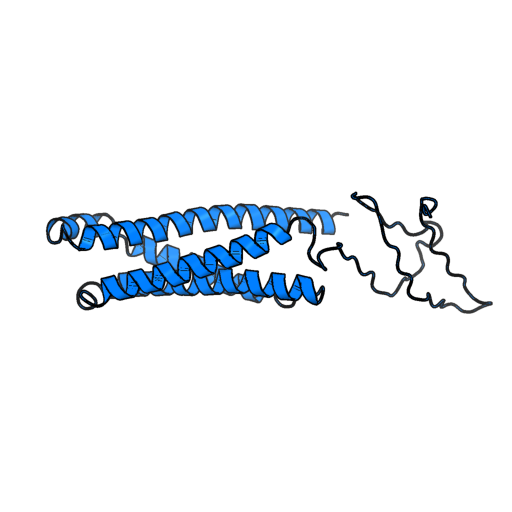1
ATOM 1370 C CA . GLN A 1 168 ? -25.027 -6.535 31.447 1.00 55.12 168 GLN A CA 1
ATOM 1371 C C . GLN A 1 168 ? -25.590 -7.038 30.092 1.00 55.12 168 GLN A C 1
ATOM 1373 O O . GLN A 1 168 ? -24.868 -7.753 29.403 1.00 55.12 168 GLN A O 1
ATOM 1378 N N . ILE A 1 169 ? -26.791 -6.659 29.627 1.00 49.22 169 ILE A N 1
ATOM 1379 C CA . ILE A 1 169 ? -27.435 -7.382 28.497 1.00 49.22 169 ILE A CA 1
ATOM 1380 C C . ILE A 1 169 ? -27.231 -6.722 27.111 1.00 49.22 169 ILE A C 1
ATOM 1382 O O . ILE A 1 169 ? -26.901 -7.411 26.149 1.00 49.22 169 ILE A O 1
ATOM 1386 N N . LYS A 1 170 ? -27.336 -5.390 26.972 1.00 50.19 170 LYS A N 1
ATOM 1387 C CA . LYS A 1 170 ? -27.082 -4.683 25.685 1.00 50.19 170 LYS A CA 1
ATOM 1388 C C . LYS A 1 170 ? -25.616 -4.319 25.463 1.00 50.19 170 LYS A C 1
ATOM 1390 O O . LYS A 1 170 ? -25.135 -4.278 24.331 1.00 50.19 170 LYS A O 1
ATOM 1395 N N . MET A 1 171 ? -24.893 -4.103 26.557 1.00 55.00 171 MET A N 1
ATOM 1396 C CA . MET A 1 171 ? -23.484 -3.731 26.537 1.00 55.00 171 MET A CA 1
ATOM 1397 C C . MET A 1 171 ? -22.592 -4.911 26.129 1.00 55.00 171 MET A C 1
ATOM 1399 O O . MET A 1 171 ? -21.475 -4.690 25.684 1.00 55.00 171 MET A O 1
ATOM 1403 N N . ASN A 1 172 ? -23.074 -6.158 26.219 1.00 59.25 172 ASN A N 1
ATOM 1404 C CA . ASN A 1 172 ? -22.290 -7.342 25.866 1.00 59.25 172 ASN A CA 1
ATOM 1405 C C . ASN A 1 172 ? -21.956 -7.399 24.363 1.00 59.25 172 ASN A C 1
ATOM 1407 O O . ASN A 1 172 ? -20.806 -7.621 23.997 1.00 59.25 172 ASN A O 1
ATOM 1411 N N . MET A 1 173 ? -22.919 -7.078 23.490 1.00 61.72 173 MET A N 1
ATOM 1412 C CA . MET A 1 173 ? -22.681 -7.003 22.040 1.00 61.72 173 MET A CA 1
ATOM 1413 C C . MET A 1 173 ? -21.792 -5.813 21.662 1.00 61.72 173 MET A C 1
ATOM 1415 O O . MET A 1 173 ? -20.863 -5.967 20.875 1.00 61.72 173 MET A O 1
ATOM 1419 N N . ALA A 1 174 ? -22.015 -4.636 22.256 1.00 63.75 174 ALA A N 1
ATOM 1420 C CA . ALA A 1 174 ? -21.178 -3.461 22.002 1.00 63.75 174 ALA A CA 1
ATOM 1421 C C . ALA A 1 174 ? -19.726 -3.657 22.486 1.00 63.75 174 ALA A C 1
ATOM 1423 O O . ALA A 1 174 ? -18.797 -3.224 21.808 1.00 63.75 174 ALA A O 1
ATOM 1424 N N . LYS A 1 175 ? -19.519 -4.357 23.612 1.00 65.06 175 LYS A N 1
ATOM 1425 C CA . LYS A 1 175 ? -18.190 -4.753 24.107 1.00 65.06 175 LYS A CA 1
ATOM 1426 C C . LYS A 1 175 ? -17.500 -5.746 23.182 1.00 65.06 175 LYS A C 1
ATOM 1428 O O . LYS A 1 175 ? -16.328 -5.554 22.893 1.00 65.06 175 LYS A O 1
ATOM 1433 N N . HIS A 1 176 ? -18.206 -6.771 22.702 1.00 68.69 176 HIS A N 1
ATOM 1434 C CA . HIS A 1 176 ? -17.634 -7.724 21.746 1.00 68.69 176 HIS A CA 1
ATOM 1435 C C . HIS A 1 176 ? -17.208 -7.023 20.452 1.00 68.69 176 HIS A C 1
ATOM 1437 O O . HIS A 1 176 ? -16.121 -7.279 19.949 1.00 68.69 176 HIS A O 1
ATOM 1443 N N . GLN A 1 177 ? -18.018 -6.084 19.953 1.00 69.00 177 GLN A N 1
ATOM 1444 C CA . GLN A 1 177 ? -17.679 -5.270 18.781 1.00 69.00 177 GLN A CA 1
ATOM 1445 C C . GLN A 1 177 ? -16.466 -4.364 19.046 1.00 69.00 177 GLN A C 1
ATOM 1447 O O . GLN A 1 177 ? -15.570 -4.285 18.214 1.00 69.00 177 GLN A O 1
ATOM 1452 N N . LEU A 1 178 ? -16.390 -3.737 20.225 1.00 68.88 178 LEU A N 1
ATOM 1453 C CA . LEU A 1 178 ? -15.234 -2.938 20.646 1.00 68.88 178 LEU A CA 1
ATOM 1454 C C . LEU A 1 178 ? -13.955 -3.784 20.723 1.00 68.88 178 LEU A C 1
ATOM 1456 O O . LEU A 1 178 ? -12.911 -3.374 20.225 1.00 68.88 178 LEU A O 1
ATOM 1460 N N . TYR A 1 179 ? -14.047 -4.969 21.329 1.00 71.19 179 TYR A N 1
ATOM 1461 C CA . TYR A 1 179 ? -12.932 -5.899 21.458 1.00 71.19 179 TYR A CA 1
ATOM 1462 C C . TYR A 1 179 ? -12.483 -6.413 20.088 1.00 71.19 179 TYR A C 1
ATOM 1464 O O . TYR A 1 179 ? -11.292 -6.424 19.803 1.00 71.19 179 TYR A O 1
ATOM 1472 N N . ALA A 1 180 ? -13.426 -6.736 19.199 1.00 74.31 180 ALA A N 1
ATOM 1473 C CA . ALA A 1 180 ? -13.129 -7.110 17.821 1.00 74.31 180 ALA A CA 1
ATOM 1474 C C . ALA A 1 180 ? -12.422 -5.976 17.063 1.00 74.31 180 ALA A C 1
ATOM 1476 O O . ALA A 1 180 ? -11.392 -6.222 16.445 1.00 74.31 180 ALA A O 1
ATOM 1477 N N . MET A 1 181 ? -12.910 -4.731 17.153 1.00 72.69 181 MET A N 1
ATOM 1478 C CA . MET A 1 181 ? -12.259 -3.557 16.547 1.00 72.69 181 MET A CA 1
ATOM 1479 C C . MET A 1 181 ? -10.830 -3.370 17.065 1.00 72.69 181 MET A C 1
ATOM 1481 O O . MET A 1 181 ? -9.915 -3.115 16.285 1.00 72.69 181 MET A O 1
ATOM 1485 N N . TYR A 1 182 ? -10.639 -3.528 18.374 1.00 71.31 182 TYR A N 1
ATOM 1486 C CA . TYR A 1 182 ? -9.344 -3.395 19.026 1.00 71.31 182 TYR A CA 1
ATOM 1487 C C . TYR A 1 182 ? -8.363 -4.496 18.595 1.00 71.31 182 TYR A C 1
ATOM 1489 O O . TYR A 1 182 ? -7.264 -4.189 18.135 1.00 71.31 182 TYR A O 1
ATOM 1497 N N . VAL A 1 183 ? -8.771 -5.766 18.647 1.00 76.88 183 VAL A N 1
ATOM 1498 C CA . VAL A 1 183 ? -7.941 -6.900 18.211 1.00 76.88 183 VAL A CA 1
ATOM 1499 C C . VAL A 1 183 ? -7.610 -6.793 16.721 1.00 76.88 183 VAL A C 1
ATOM 1501 O O . VAL A 1 183 ? -6.444 -6.922 16.355 1.00 76.88 183 VAL A O 1
ATOM 1504 N N . LEU A 1 184 ? -8.592 -6.468 15.872 1.00 77.88 184 LEU A N 1
ATOM 1505 C CA . LEU A 1 184 ? -8.372 -6.241 14.439 1.00 77.88 184 LEU A CA 1
ATOM 1506 C C . LEU A 1 184 ? -7.362 -5.115 14.193 1.00 77.88 184 LEU A C 1
ATOM 1508 O O . LEU A 1 184 ? -6.529 -5.244 13.304 1.00 77.88 184 LEU A O 1
ATOM 1512 N N . SER A 1 185 ? -7.396 -4.037 14.983 1.00 74.06 185 SER A N 1
ATOM 1513 C CA . SER A 1 185 ? -6.436 -2.934 14.849 1.00 74.06 185 SER A CA 1
ATOM 1514 C C . SER A 1 185 ? -5.008 -3.315 15.261 1.00 74.06 185 SER A C 1
ATOM 1516 O O . SER A 1 185 ? -4.061 -2.886 14.610 1.00 74.06 185 SER A O 1
ATOM 1518 N N . ILE A 1 186 ? -4.832 -4.160 16.285 1.00 74.19 186 ILE A N 1
ATOM 1519 C CA . ILE A 1 186 ? -3.507 -4.647 16.709 1.00 74.19 186 ILE A CA 1
ATOM 1520 C C . ILE A 1 186 ? -2.929 -5.612 15.679 1.00 74.19 186 ILE A C 1
ATOM 1522 O O . ILE A 1 186 ? -1.778 -5.460 15.276 1.00 74.19 186 ILE A O 1
ATOM 1526 N N . VAL A 1 187 ? -3.733 -6.584 15.238 1.00 81.50 187 VAL A N 1
ATOM 1527 C CA . VAL A 1 187 ? -3.336 -7.539 14.195 1.00 81.50 187 VAL A CA 1
ATOM 1528 C C . VAL A 1 187 ? -2.949 -6.789 12.921 1.00 81.50 187 VAL A C 1
ATOM 1530 O O . VAL A 1 187 ? -1.932 -7.100 12.305 1.00 81.50 187 VAL A O 1
ATOM 1533 N N . TRP A 1 188 ? -3.712 -5.749 12.575 1.00 79.94 188 TRP A N 1
ATOM 1534 C CA . TRP A 1 188 ? -3.407 -4.877 11.451 1.00 79.94 188 TRP A CA 1
ATOM 1535 C C . TRP A 1 188 ? -2.079 -4.132 11.605 1.00 79.94 188 TRP A C 1
ATOM 1537 O O . TRP A 1 188 ? -1.284 -4.085 10.669 1.00 79.94 188 TRP A O 1
ATOM 1547 N N . ILE A 1 189 ? -1.812 -3.568 12.788 1.00 75.44 189 ILE A N 1
ATOM 1548 C CA . ILE A 1 189 ? -0.534 -2.906 13.056 1.00 75.44 189 ILE A CA 1
ATOM 1549 C C . ILE A 1 189 ? 0.629 -3.880 12.887 1.00 75.44 189 ILE A C 1
ATOM 1551 O O . ILE A 1 189 ? 1.604 -3.508 12.243 1.00 75.44 189 ILE A O 1
ATOM 1555 N N . GLY A 1 190 ? 0.507 -5.103 13.410 1.00 79.25 190 GLY A N 1
ATOM 1556 C CA . GLY A 1 190 ? 1.524 -6.144 13.253 1.00 79.25 190 GLY A CA 1
ATOM 1557 C C . GLY A 1 190 ? 1.804 -6.466 11.785 1.00 79.25 190 GLY A C 1
ATOM 1558 O O . GLY A 1 190 ? 2.945 -6.354 11.346 1.00 79.25 190 GLY A O 1
ATOM 1559 N N . PHE A 1 191 ? 0.754 -6.754 11.009 1.00 80.69 191 PHE A N 1
ATOM 1560 C CA . PHE A 1 191 ? 0.873 -7.045 9.576 1.00 80.69 191 PHE A CA 1
ATOM 1561 C C . PHE A 1 191 ? 1.557 -5.913 8.792 1.00 80.69 191 PHE A C 1
ATOM 1563 O O . PHE A 1 191 ? 2.436 -6.156 7.969 1.00 80.69 191 PHE A O 1
ATOM 1570 N N . GLU A 1 192 ? 1.178 -4.664 9.062 1.00 70.94 192 GLU A N 1
ATOM 1571 C CA . GLU A 1 192 ? 1.782 -3.495 8.419 1.00 70.94 192 GLU A CA 1
ATOM 1572 C C . GLU A 1 192 ? 3.225 -3.250 8.866 1.00 70.94 192 GLU A C 1
ATOM 1574 O O . GLU A 1 192 ? 4.046 -2.846 8.052 1.00 70.94 192 GLU A O 1
ATOM 1579 N N . CYS A 1 193 ? 3.568 -3.504 10.132 1.00 71.69 193 CYS A N 1
ATOM 1580 C CA . CYS A 1 193 ? 4.951 -3.414 10.600 1.00 71.69 193 CYS A CA 1
ATOM 1581 C C . CYS A 1 193 ? 5.855 -4.418 9.875 1.00 71.69 193 CYS A C 1
ATOM 1583 O O . CYS A 1 193 ? 6.948 -4.040 9.452 1.00 71.69 193 CYS A O 1
ATOM 1585 N N . ASP A 1 194 ? 5.380 -5.647 9.660 1.00 75.31 194 ASP A N 1
ATOM 1586 C CA . ASP A 1 194 ? 6.102 -6.652 8.875 1.00 75.31 194 ASP A CA 1
ATOM 1587 C C . ASP A 1 194 ? 6.251 -6.217 7.407 1.00 75.31 194 ASP A C 1
ATOM 1589 O O . ASP A 1 194 ? 7.326 -6.343 6.810 1.00 75.31 194 ASP A O 1
ATOM 1593 N N . LEU A 1 195 ? 5.192 -5.641 6.826 1.00 71.25 195 LEU A N 1
ATOM 1594 C CA . LEU A 1 195 ? 5.190 -5.149 5.448 1.00 71.25 195 LEU A CA 1
ATOM 1595 C C . LEU A 1 195 ? 6.140 -3.950 5.261 1.00 71.25 195 LEU A C 1
ATOM 1597 O O . LEU A 1 195 ? 6.941 -3.939 4.324 1.00 71.25 195 LEU A O 1
ATOM 1601 N N . LEU A 1 196 ? 6.089 -2.965 6.164 1.00 69.00 196 LEU A N 1
ATOM 1602 C CA . LEU A 1 196 ? 6.967 -1.790 6.192 1.00 69.00 196 LEU A CA 1
ATOM 1603 C C . LEU A 1 196 ? 8.426 -2.186 6.398 1.00 69.00 196 LEU A C 1
ATOM 1605 O O . LEU A 1 196 ? 9.292 -1.667 5.697 1.00 69.00 196 LEU A O 1
ATOM 1609 N N . PHE A 1 197 ? 8.703 -3.122 7.310 1.00 73.06 197 PHE A N 1
ATOM 1610 C CA . PHE A 1 197 ? 10.052 -3.644 7.509 1.00 73.06 197 PHE A CA 1
ATOM 1611 C C . PHE A 1 197 ? 10.580 -4.306 6.231 1.00 73.06 197 PHE A C 1
ATOM 1613 O O . PHE A 1 197 ? 11.698 -4.018 5.809 1.00 73.06 197 PHE A O 1
ATOM 1620 N N . GLY A 1 198 ? 9.757 -5.112 5.552 1.00 69.25 198 GLY A N 1
ATOM 1621 C CA . GLY A 1 198 ? 10.120 -5.729 4.275 1.00 69.25 198 GLY A CA 1
ATOM 1622 C C . GLY A 1 198 ? 10.389 -4.720 3.151 1.00 69.25 198 GLY A C 1
ATOM 1623 O O . GLY A 1 198 ? 11.323 -4.906 2.371 1.00 69.25 198 GLY A O 1
ATOM 1624 N N . VAL A 1 199 ? 9.606 -3.638 3.070 1.00 66.75 199 VAL A N 1
ATOM 1625 C CA . VAL A 1 199 ? 9.806 -2.568 2.075 1.00 66.75 199 VAL A CA 1
ATOM 1626 C C . VAL A 1 199 ? 11.056 -1.745 2.380 1.00 66.75 199 VAL A C 1
ATOM 1628 O O . VAL A 1 199 ? 11.847 -1.503 1.473 1.00 66.75 199 VAL A O 1
ATOM 1631 N N . LEU A 1 200 ? 11.269 -1.354 3.639 1.00 68.19 200 LEU A N 1
ATOM 1632 C CA . LEU A 1 200 ? 12.462 -0.613 4.059 1.00 68.19 200 LEU A CA 1
ATOM 1633 C C . LEU A 1 200 ? 13.734 -1.433 3.847 1.00 68.19 200 LEU A C 1
ATOM 1635 O O . LEU A 1 200 ? 14.738 -0.892 3.391 1.00 68.19 200 LEU A O 1
ATOM 1639 N N . LEU A 1 201 ? 13.683 -2.738 4.122 1.00 69.06 201 LEU A N 1
ATOM 1640 C CA . LEU A 1 201 ? 14.787 -3.648 3.846 1.00 69.06 201 LEU A CA 1
ATOM 1641 C C . LEU A 1 201 ? 15.078 -3.707 2.339 1.00 69.06 201 LEU A C 1
ATOM 1643 O O . LEU A 1 201 ? 16.233 -3.603 1.940 1.00 69.06 201 LEU A O 1
ATOM 1647 N N . ALA A 1 202 ? 14.045 -3.805 1.496 1.00 64.25 202 ALA A N 1
ATOM 1648 C CA . ALA A 1 202 ? 14.206 -3.808 0.043 1.00 64.25 202 ALA A CA 1
ATOM 1649 C C . ALA A 1 202 ? 14.791 -2.489 -0.497 1.00 64.25 202 ALA A C 1
ATOM 1651 O O . ALA A 1 202 ? 15.719 -2.533 -1.300 1.00 64.25 202 ALA A O 1
ATOM 1652 N N . GLU A 1 203 ? 14.311 -1.331 -0.029 1.00 65.69 203 GLU A N 1
ATOM 1653 C CA . GLU A 1 203 ? 14.862 -0.020 -0.415 1.00 65.69 203 GLU A CA 1
ATOM 1654 C C . GLU A 1 203 ? 16.302 0.176 0.106 1.00 65.69 203 GLU A C 1
ATOM 1656 O O . GLU A 1 203 ? 17.122 0.810 -0.560 1.00 65.69 203 GLU A O 1
ATOM 1661 N N . ALA A 1 204 ? 16.641 -0.384 1.274 1.00 61.59 204 ALA A N 1
ATOM 1662 C CA . ALA A 1 204 ? 18.006 -0.377 1.800 1.00 61.59 204 ALA A CA 1
ATOM 1663 C C . ALA A 1 204 ? 18.956 -1.244 0.958 1.00 61.59 204 ALA A C 1
ATOM 1665 O O . ALA A 1 204 ? 20.080 -0.823 0.698 1.00 61.59 204 ALA A O 1
ATOM 1666 N N . PHE A 1 205 ? 18.500 -2.412 0.490 1.00 61.88 205 PHE A N 1
ATOM 1667 C CA . PHE A 1 205 ? 19.259 -3.245 -0.448 1.00 61.88 205 PHE A CA 1
ATOM 1668 C C . PHE A 1 205 ? 19.430 -2.568 -1.812 1.00 61.88 205 PHE A C 1
ATOM 1670 O O . PHE A 1 205 ? 20.524 -2.610 -2.362 1.00 61.88 205 PHE A O 1
ATOM 1677 N N . GLU A 1 206 ? 18.395 -1.901 -2.330 1.00 59.78 206 GLU A N 1
ATOM 1678 C CA . GLU A 1 206 ? 18.456 -1.173 -3.607 1.00 59.78 206 GLU A CA 1
ATOM 1679 C C . GLU A 1 206 ? 19.419 0.024 -3.558 1.00 59.78 206 GLU A C 1
ATOM 1681 O O . GLU A 1 206 ? 20.083 0.316 -4.543 1.00 59.78 206 GLU A O 1
ATOM 1686 N N . LYS A 1 207 ? 19.550 0.701 -2.409 1.00 57.91 207 LYS A N 1
ATOM 1687 C CA . LYS A 1 207 ? 20.567 1.753 -2.214 1.00 57.91 207 LYS A CA 1
ATOM 1688 C C . LYS A 1 207 ? 21.982 1.219 -1.987 1.00 57.91 207 LYS A C 1
ATOM 1690 O O . LYS A 1 207 ? 22.926 2.001 -2.074 1.00 57.91 207 LYS A O 1
ATOM 1695 N N . ALA A 1 208 ? 22.120 -0.052 -1.617 1.00 52.25 208 ALA A N 1
ATOM 1696 C CA . ALA A 1 208 ? 23.406 -0.684 -1.341 1.00 52.25 208 ALA A CA 1
ATOM 1697 C C . ALA A 1 208 ? 24.017 -1.384 -2.571 1.00 52.25 208 ALA A C 1
ATOM 1699 O O . ALA A 1 208 ? 25.196 -1.731 -2.518 1.00 52.25 208 ALA A O 1
ATOM 1700 N N . SER A 1 209 ? 23.241 -1.596 -3.644 1.00 44.62 209 SER A N 1
ATOM 1701 C CA . SER A 1 209 ? 23.701 -2.127 -4.940 1.00 44.62 209 SER A CA 1
ATOM 1702 C C . SER A 1 209 ? 23.987 -1.020 -5.944 1.00 44.62 209 SER A C 1
ATOM 1704 O O . SER A 1 209 ? 25.010 -1.127 -6.650 1.00 44.62 209 SER A O 1
#

Foldseek 3Di:
DDDPPPDDDDWDDDDPDPDTDDDDDDDDDPDDDDDDDDDDVVCVVDDDDDDDQDADPQFLDDPVCVVVLVVLVVVLVVLVVLVVVLCVLCVVVCPPQPQLVVLLVLLSVLSSVLSVVSNVQRVCCRHPVDRPDPPVSVVSVVSNVVSLVSNVVVPPVVVCVVVCVPPPPSVVVSVVSVVVSNVVSVVVVVVVVVVVVVVVVVVVVVVVD

pLDDT: mean 77.26, std 11.86, range [43.28, 93.19]